Protein AF-A0A7S4AC78-F1 (afdb_monomer_lite)

Organism: NCBI:txid44445

Secondary structure (DSSP, 8-state):
--PPPEETTEEHHHHHHHHHHHHHHTTTT-SS--HHHHHTSPEE-GGGEEEEEEEEE-SSEEEEEEEEE---TT--PPP-TTSTTS-HHHHHHSPPPHHHHHHHSEE--TT-SS--EE-EEEEEE-GGGGSSHHHHHHHHHHHHHHHHHHHH---TTSPPEEEEESS-TTSTT-EEEEEPP--BHHHHHHHHHHTT--SSGGGG--THHHHHHHHHHHHHHHHHHHHHHHHHTTT-------TTS-BSS----SSGGGTSS------S-----

Sequence (273 aa):
MTEEERIGEHTVGHLLGVARRHVEQRTTSSAILDTRVEQNIPKLNMGEVKSGDVLGRGGFCVVREVVEITLQDGDIGEPNARIDVLDEFAIQQYVQDRPFMAKHYLRKEKGTKKGERYRYAIKKVQNESKTEAQHYVNAVVDLATEARFLAVIRHPNIIKMRAMEDASFYTPGFFLVLDKLYDIMPTRLKKWKKKKGGTVSNLLRSDKKKTDLWKIRVSVAYDLSCAISYLHARSVIYRDLKPVSWNVNLHLMQKCAKLSLPVSRNHYFSEKN

Radius of gyration: 21.33 Å; chains: 1; bounding box: 62×40×73 Å

Structure (mmCIF, N/CA/C/O backbone):
data_AF-A0A7S4AC78-F1
#
_entry.id   AF-A0A7S4AC78-F1
#
loop_
_atom_site.group_PDB
_atom_site.id
_atom_site.type_symbol
_atom_site.label_atom_id
_atom_site.label_alt_id
_atom_site.label_comp_id
_atom_site.label_asym_id
_atom_site.label_entity_id
_atom_site.label_seq_id
_atom_site.pdbx_PDB_ins_code
_atom_site.Cartn_x
_atom_site.Cartn_y
_atom_site.Cartn_z
_atom_site.occupancy
_atom_site.B_iso_or_equiv
_atom_site.auth_seq_id
_atom_site.auth_comp_id
_atom_site.auth_asym_id
_atom_site.auth_atom_id
_atom_site.pdbx_PDB_model_num
ATOM 1 N N . MET A 1 1 ? 12.197 12.117 -28.995 1.00 38.38 1 MET A N 1
ATOM 2 C CA . MET A 1 1 ? 13.267 11.309 -28.380 1.00 38.38 1 MET A CA 1
ATOM 3 C C . MET A 1 1 ? 13.243 11.642 -26.896 1.00 38.38 1 MET A C 1
ATOM 5 O O . MET A 1 1 ? 13.749 12.683 -26.510 1.00 38.38 1 MET A O 1
ATOM 9 N N . THR A 1 2 ? 12.474 10.898 -26.102 1.00 51.22 2 THR A N 1
ATOM 10 C CA . THR A 1 2 ? 12.374 11.135 -24.654 1.00 51.22 2 THR A CA 1
ATOM 11 C C . THR A 1 2 ? 13.671 10.662 -24.016 1.00 51.22 2 THR A C 1
ATOM 13 O O . THR A 1 2 ? 13.984 9.479 -24.121 1.00 51.22 2 THR A O 1
ATOM 16 N N . GLU A 1 3 ? 14.447 11.573 -23.428 1.00 62.78 3 GLU A N 1
ATOM 17 C CA . GLU A 1 3 ? 15.638 11.211 -22.655 1.00 62.78 3 GLU A CA 1
ATOM 18 C C . GLU A 1 3 ? 15.255 10.193 -21.572 1.00 62.78 3 GLU A C 1
ATOM 20 O O . GLU A 1 3 ? 14.295 10.394 -20.825 1.00 62.78 3 GLU A O 1
ATOM 25 N N . GLU A 1 4 ? 15.973 9.069 -21.516 1.00 80.31 4 GLU A N 1
ATOM 26 C CA . GLU A 1 4 ? 15.777 8.079 -20.460 1.00 80.31 4 GLU A CA 1
ATOM 27 C C . GLU A 1 4 ? 16.157 8.687 -19.106 1.00 80.31 4 GLU A C 1
ATOM 29 O O . GLU A 1 4 ? 17.255 9.218 -18.944 1.00 80.31 4 GLU A O 1
ATOM 34 N N . GLU A 1 5 ? 15.265 8.581 -18.117 1.00 87.88 5 GLU A N 1
ATOM 35 C CA . GLU A 1 5 ? 15.529 9.034 -16.747 1.00 87.88 5 GLU A CA 1
ATOM 36 C C . GLU A 1 5 ? 16.782 8.326 -16.190 1.00 87.88 5 GLU A C 1
ATOM 38 O O . GLU A 1 5 ? 16.910 7.096 -16.270 1.00 87.88 5 GLU A O 1
ATOM 43 N N . ARG A 1 6 ? 17.714 9.094 -15.612 1.00 88.62 6 ARG A N 1
ATOM 44 C CA . ARG A 1 6 ? 18.973 8.590 -15.034 1.00 88.62 6 ARG A CA 1
ATOM 45 C C . ARG A 1 6 ? 19.085 8.931 -13.554 1.00 88.62 6 ARG A C 1
ATOM 47 O O . ARG A 1 6 ? 18.613 9.974 -13.111 1.00 88.62 6 ARG A O 1
ATOM 54 N N . ILE A 1 7 ? 19.755 8.058 -12.805 1.00 88.19 7 ILE A N 1
ATOM 55 C CA . ILE A 1 7 ? 20.134 8.266 -11.403 1.00 88.19 7 ILE A CA 1
ATOM 56 C C . ILE A 1 7 ? 21.642 8.031 -11.304 1.00 88.19 7 ILE A C 1
ATOM 58 O O . ILE A 1 7 ? 22.110 6.890 -11.359 1.00 88.19 7 ILE A O 1
ATOM 62 N N . GLY A 1 8 ? 22.402 9.123 -11.202 1.00 87.12 8 GLY A N 1
ATOM 63 C CA . GLY A 1 8 ? 23.855 9.088 -11.355 1.00 87.12 8 GLY A CA 1
ATOM 64 C C . GLY A 1 8 ? 24.247 8.550 -12.733 1.00 87.12 8 GLY A C 1
ATOM 65 O O . GLY A 1 8 ? 23.743 9.002 -13.761 1.00 87.12 8 GLY A O 1
ATOM 66 N N . GLU A 1 9 ? 25.117 7.545 -12.754 1.00 88.31 9 GLU A N 1
ATOM 67 C CA . GLU A 1 9 ? 25.628 6.948 -13.993 1.00 88.31 9 GLU A CA 1
ATOM 68 C C . GLU A 1 9 ? 24.687 5.905 -14.610 1.00 88.31 9 GLU A C 1
ATOM 70 O O . GLU A 1 9 ? 24.885 5.506 -15.757 1.00 88.31 9 GLU A O 1
ATOM 75 N N . HIS A 1 10 ? 23.629 5.488 -13.911 1.00 90.56 10 HIS A N 1
ATOM 76 C CA . HIS A 1 10 ? 22.757 4.398 -14.350 1.00 90.56 10 HIS A CA 1
ATOM 77 C C . HIS A 1 10 ? 21.419 4.902 -14.897 1.00 90.56 10 HIS A C 1
ATOM 79 O O . HIS A 1 10 ? 20.834 5.858 -14.384 1.00 90.56 10 HIS A O 1
ATOM 85 N N . THR A 1 11 ? 20.887 4.212 -15.908 1.00 92.19 11 THR A N 1
ATOM 86 C CA . THR A 1 11 ? 19.509 4.430 -16.366 1.00 92.19 11 THR A CA 1
ATOM 87 C C . THR A 1 11 ? 18.523 3.829 -15.366 1.00 92.19 11 THR A C 1
ATOM 89 O O . THR A 1 11 ? 18.783 2.786 -14.757 1.00 92.19 11 THR A O 1
ATOM 92 N N . VAL A 1 12 ? 17.357 4.458 -15.201 1.00 90.56 12 VAL A N 1
ATOM 93 C CA . VAL A 1 12 ? 16.304 3.947 -14.310 1.00 90.56 12 VAL A CA 1
ATOM 94 C C . VAL A 1 12 ? 15.862 2.542 -14.730 1.00 90.56 12 VAL A C 1
ATOM 96 O O . VAL A 1 12 ? 15.697 1.678 -13.871 1.00 90.56 12 VAL A O 1
ATOM 99 N N . GLY A 1 13 ? 15.769 2.264 -16.035 1.00 90.38 13 GLY A N 1
ATOM 100 C CA . GLY A 1 13 ? 15.457 0.927 -16.552 1.00 90.38 13 GLY A CA 1
ATOM 101 C C . GLY A 1 13 ? 16.448 -0.149 -16.091 1.00 90.38 13 GLY A C 1
ATOM 102 O O . GLY A 1 13 ? 16.031 -1.222 -15.647 1.00 90.38 13 GLY A O 1
ATOM 103 N N . HIS A 1 14 ? 17.754 0.149 -16.102 1.00 92.25 14 HIS A N 1
ATOM 104 C CA . HIS A 1 14 ? 18.775 -0.771 -15.595 1.00 92.25 14 HIS A CA 1
ATOM 105 C C . HIS A 1 14 ? 18.588 -1.060 -14.097 1.00 92.25 14 HIS A C 1
ATOM 107 O O . HIS A 1 14 ? 18.578 -2.221 -13.679 1.00 92.25 14 HIS A O 1
ATOM 113 N N . LEU A 1 15 ? 18.378 -0.017 -13.289 1.00 92.75 15 LEU A N 1
ATOM 114 C CA . LEU A 1 15 ? 18.173 -0.148 -11.843 1.00 92.75 15 LEU A CA 1
ATOM 115 C C . LEU A 1 15 ? 16.904 -0.942 -11.505 1.00 92.75 15 LEU A C 1
ATOM 117 O O . LEU A 1 15 ? 16.914 -1.777 -10.599 1.00 92.75 15 LEU A O 1
ATOM 121 N N . LEU A 1 16 ? 15.826 -0.745 -12.263 1.00 92.56 16 LEU A N 1
ATOM 122 C CA . LEU A 1 16 ? 14.589 -1.516 -12.131 1.00 92.56 16 LEU A CA 1
ATOM 123 C C . LEU A 1 16 ? 14.808 -3.001 -12.471 1.00 92.56 16 LEU A C 1
ATOM 125 O O . LEU A 1 16 ? 14.297 -3.873 -11.767 1.00 92.56 16 LEU A O 1
ATOM 129 N N . GLY A 1 17 ? 15.642 -3.308 -13.469 1.00 91.69 17 GLY A N 1
ATOM 130 C CA . GLY A 1 17 ? 16.066 -4.678 -13.776 1.00 91.69 17 GLY A CA 1
ATOM 131 C C . GLY A 1 17 ? 16.893 -5.332 -12.659 1.00 91.69 17 GLY A C 1
ATOM 132 O O . GLY A 1 17 ? 16.731 -6.520 -12.368 1.00 91.69 17 GLY A O 1
ATOM 133 N N . VAL A 1 18 ? 17.755 -4.568 -11.981 1.00 93.12 18 VAL A N 1
ATOM 134 C CA . VAL A 1 18 ? 18.474 -5.029 -10.778 1.00 93.12 18 VAL A CA 1
ATOM 135 C C . VAL A 1 18 ? 17.490 -5.311 -9.637 1.00 93.12 18 VAL A C 1
ATOM 137 O O . VAL A 1 18 ? 17.535 -6.385 -9.033 1.00 93.12 18 VAL A O 1
ATOM 140 N N . ALA A 1 19 ? 16.555 -4.392 -9.381 1.00 92.25 19 ALA A N 1
ATOM 141 C CA . ALA A 1 19 ? 15.529 -4.560 -8.355 1.00 92.25 19 ALA A CA 1
ATOM 142 C C . ALA A 1 19 ? 14.660 -5.804 -8.605 1.00 92.25 19 ALA A C 1
ATOM 144 O O . ALA A 1 19 ? 14.396 -6.568 -7.674 1.00 92.25 19 ALA A O 1
ATOM 145 N N . ARG A 1 20 ? 14.281 -6.057 -9.863 1.00 92.88 20 ARG A N 1
ATOM 146 C CA . ARG A 1 20 ? 13.539 -7.255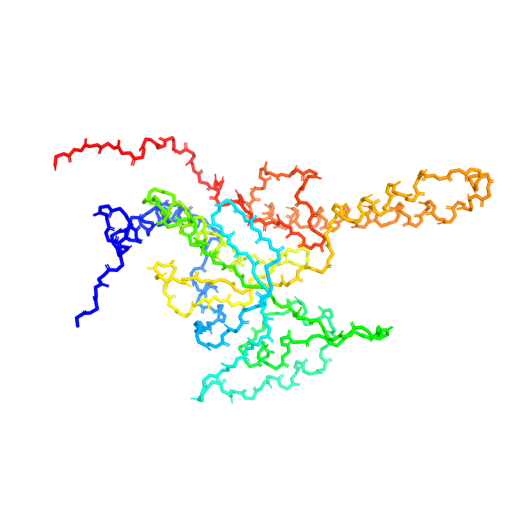 -10.270 1.00 92.88 20 ARG A CA 1
ATOM 147 C C . ARG A 1 20 ? 14.242 -8.542 -9.870 1.00 92.88 20 ARG A C 1
ATOM 149 O O . ARG A 1 20 ? 13.648 -9.345 -9.154 1.00 92.88 20 ARG A O 1
ATOM 156 N N . ARG A 1 21 ? 15.515 -8.698 -10.245 1.00 92.00 21 ARG A N 1
ATOM 157 C CA . ARG A 1 21 ? 16.309 -9.887 -9.895 1.00 92.00 21 ARG A CA 1
ATOM 158 C C . ARG A 1 21 ? 16.361 -10.110 -8.386 1.00 92.00 21 ARG A C 1
ATOM 160 O O . ARG A 1 21 ? 16.210 -11.237 -7.926 1.00 92.00 21 ARG A O 1
ATOM 167 N N . HIS A 1 22 ? 16.518 -9.042 -7.604 1.00 88.88 22 HIS A N 1
ATOM 168 C CA . HIS A 1 22 ? 16.515 -9.149 -6.146 1.00 88.88 22 HIS A CA 1
ATOM 169 C C . HIS A 1 22 ? 15.163 -9.574 -5.578 1.00 88.88 22 HIS A C 1
ATOM 171 O O . HIS A 1 22 ? 15.126 -10.401 -4.670 1.00 88.88 22 HIS A O 1
ATOM 177 N N . VAL A 1 23 ? 14.056 -9.026 -6.078 1.00 87.81 23 VAL A N 1
ATOM 178 C CA . VAL A 1 23 ? 12.720 -9.433 -5.628 1.00 87.81 23 VAL A CA 1
ATOM 179 C C . VAL A 1 23 ? 12.443 -10.879 -6.030 1.00 87.81 23 VAL A C 1
ATOM 181 O O . VAL A 1 23 ? 11.973 -11.643 -5.196 1.00 87.81 23 VAL A O 1
ATOM 184 N N . GLU A 1 24 ? 12.776 -11.298 -7.249 1.00 88.12 24 GLU A N 1
ATOM 185 C CA . GLU A 1 24 ? 12.626 -12.690 -7.699 1.00 88.12 24 GLU A CA 1
ATOM 186 C C . GLU A 1 24 ? 13.423 -13.645 -6.801 1.00 88.12 24 GLU A C 1
ATOM 188 O O . GLU A 1 24 ? 12.836 -14.529 -6.185 1.00 88.12 24 GLU A O 1
ATOM 193 N N . GLN A 1 25 ? 14.718 -13.391 -6.579 1.00 86.31 25 GLN A N 1
ATOM 194 C CA . GLN A 1 25 ? 15.544 -14.174 -5.643 1.00 86.31 25 GLN A CA 1
ATOM 195 C C . GLN A 1 25 ? 14.933 -14.262 -4.238 1.00 86.31 25 GLN A C 1
ATOM 197 O O . GLN A 1 25 ? 15.005 -15.298 -3.581 1.00 86.31 25 GLN A O 1
ATOM 202 N N . ARG A 1 26 ? 14.310 -13.172 -3.781 1.00 79.50 26 ARG A N 1
ATOM 203 C CA . ARG A 1 26 ? 13.631 -13.087 -2.487 1.00 79.50 26 ARG A CA 1
ATOM 204 C C . ARG A 1 26 ? 12.262 -13.762 -2.460 1.00 79.50 26 ARG A C 1
ATOM 206 O O . ARG A 1 26 ? 11.652 -13.842 -1.411 1.00 79.50 26 ARG A O 1
ATOM 213 N N . THR A 1 27 ? 11.703 -14.196 -3.572 1.00 79.81 27 THR A N 1
ATOM 214 C CA . THR A 1 27 ? 10.299 -14.633 -3.588 1.00 79.81 27 THR A CA 1
ATOM 215 C C . THR A 1 27 ? 10.105 -16.011 -4.180 1.00 79.81 27 THR A C 1
ATOM 217 O O . THR A 1 27 ? 9.136 -16.663 -3.810 1.00 79.81 27 THR A O 1
ATOM 220 N N . THR A 1 28 ? 11.045 -16.500 -4.992 1.00 78.31 28 THR A N 1
ATOM 221 C CA . THR A 1 28 ? 10.997 -17.833 -5.608 1.00 78.31 28 THR A CA 1
ATOM 222 C C . THR A 1 28 ? 10.835 -18.965 -4.593 1.00 78.31 28 THR A C 1
ATOM 224 O O . THR A 1 28 ? 10.163 -19.947 -4.878 1.00 78.31 28 THR A O 1
ATOM 227 N N . SER A 1 29 ? 11.411 -18.840 -3.396 1.00 73.06 29 SER A N 1
ATOM 228 C CA . SER A 1 29 ? 11.319 -19.858 -2.339 1.00 73.06 29 SER A CA 1
ATOM 229 C C . SER A 1 29 ? 10.176 -19.632 -1.343 1.00 73.06 29 SER A C 1
ATOM 231 O O . SER A 1 29 ? 10.045 -20.383 -0.377 1.00 73.06 29 SER A O 1
ATOM 233 N N . SER A 1 30 ? 9.356 -18.594 -1.532 1.00 76.62 30 SER A N 1
ATOM 234 C CA . SER A 1 30 ? 8.304 -18.250 -0.577 1.00 76.62 30 SER A CA 1
ATOM 235 C C . SER A 1 30 ? 7.056 -19.102 -0.792 1.00 76.62 30 SER A C 1
ATOM 237 O O . SER A 1 30 ? 6.370 -18.956 -1.796 1.00 76.62 30 SER A O 1
ATOM 239 N N . ALA A 1 31 ? 6.695 -19.915 0.201 1.00 76.00 31 ALA A N 1
ATOM 240 C CA . ALA A 1 31 ? 5.448 -20.688 0.202 1.00 76.00 31 ALA A CA 1
ATOM 241 C C . ALA A 1 31 ? 4.180 -19.832 0.424 1.00 76.00 31 ALA A C 1
ATOM 243 O O . ALA A 1 31 ? 3.069 -20.351 0.407 1.00 76.00 31 ALA A O 1
ATOM 244 N N . ILE A 1 32 ? 4.345 -18.533 0.695 1.00 79.56 32 ILE A N 1
ATOM 245 C CA . ILE A 1 32 ? 3.266 -17.630 1.127 1.00 79.56 32 ILE A CA 1
ATOM 246 C C . ILE A 1 32 ? 2.756 -16.769 -0.031 1.00 79.56 32 ILE A C 1
ATOM 248 O O . ILE A 1 32 ? 1.614 -16.315 -0.007 1.00 79.56 32 ILE A O 1
ATOM 252 N N . LEU A 1 33 ? 3.608 -16.498 -1.020 1.00 83.06 33 LEU A N 1
ATOM 253 C CA . LEU A 1 33 ? 3.274 -15.604 -2.122 1.00 83.06 33 LEU A CA 1
ATOM 254 C C . LEU A 1 33 ? 2.512 -16.364 -3.204 1.00 83.06 33 LEU A C 1
ATOM 256 O O . LEU A 1 33 ? 2.917 -17.450 -3.607 1.00 83.06 33 LEU A O 1
ATOM 260 N N . ASP A 1 34 ? 1.431 -15.761 -3.690 1.00 82.19 34 ASP A N 1
ATOM 261 C CA . ASP A 1 34 ? 0.580 -16.328 -4.730 1.00 82.19 34 ASP A CA 1
ATOM 262 C C . ASP A 1 34 ? 0.319 -15.276 -5.811 1.00 82.19 34 ASP A C 1
ATOM 264 O O . ASP A 1 34 ? -0.448 -14.326 -5.623 1.00 82.19 34 ASP A O 1
ATOM 268 N N . THR A 1 35 ? 0.948 -15.466 -6.971 1.00 81.75 35 THR A N 1
ATOM 269 C CA . THR A 1 35 ? 0.815 -14.572 -8.127 1.00 81.75 35 THR A CA 1
ATOM 270 C C . THR A 1 35 ? -0.627 -14.482 -8.633 1.00 81.75 35 THR A C 1
ATOM 272 O O . THR A 1 35 ? -1.025 -13.437 -9.142 1.00 81.75 35 THR A O 1
ATOM 275 N N . ARG A 1 36 ? -1.450 -15.522 -8.450 1.00 83.12 36 ARG A N 1
ATOM 276 C CA . ARG A 1 36 ? -2.868 -15.496 -8.847 1.00 83.12 36 ARG A CA 1
ATOM 277 C C . ARG A 1 36 ? -3.652 -14.517 -7.980 1.00 83.12 36 ARG A C 1
ATOM 279 O O . ARG A 1 36 ? -4.518 -13.797 -8.467 1.00 83.12 36 ARG A O 1
ATOM 286 N N . VAL A 1 37 ? -3.330 -14.452 -6.688 1.00 83.81 37 VAL A N 1
ATOM 287 C CA . VAL A 1 37 ? -3.937 -13.481 -5.768 1.00 83.81 37 VAL A CA 1
ATOM 288 C C . VAL A 1 37 ? -3.464 -12.064 -6.092 1.00 83.81 37 VAL A C 1
ATOM 290 O O . VAL A 1 37 ? -4.281 -11.146 -6.080 1.00 83.81 37 VAL A O 1
ATOM 293 N N . GLU A 1 38 ? -2.185 -11.886 -6.435 1.00 84.00 38 GLU A N 1
ATOM 294 C CA . GLU A 1 38 ? -1.619 -10.597 -6.869 1.00 84.00 38 GLU A CA 1
ATOM 295 C C . GLU A 1 38 ? -2.307 -10.050 -8.140 1.00 84.00 38 GLU A C 1
ATOM 297 O O . GLU A 1 38 ? -2.574 -8.847 -8.241 1.00 84.00 38 GLU A O 1
ATOM 302 N N . GLN A 1 39 ? -2.646 -10.927 -9.092 1.00 83.56 39 GLN A N 1
ATOM 303 C CA . GLN A 1 39 ? -3.372 -10.571 -10.320 1.00 83.56 39 GLN A CA 1
ATOM 304 C C . GLN A 1 39 ? -4.802 -10.090 -10.047 1.00 83.56 39 GLN A C 1
ATOM 306 O O . GLN A 1 39 ? -5.286 -9.203 -10.740 1.00 83.56 39 GLN A O 1
ATOM 311 N N . ASN A 1 40 ? -5.447 -10.604 -8.997 1.00 85.44 40 ASN A N 1
ATOM 312 C CA . ASN A 1 40 ? -6.809 -10.220 -8.615 1.00 85.44 40 ASN A CA 1
ATOM 313 C C . ASN A 1 40 ? -6.888 -8.891 -7.844 1.00 85.44 40 ASN A C 1
ATOM 315 O O . ASN A 1 40 ? -7.984 -8.444 -7.505 1.00 85.44 40 ASN A O 1
ATOM 319 N N . ILE A 1 41 ? -5.751 -8.272 -7.508 1.00 88.06 41 ILE A N 1
ATOM 320 C CA . ILE A 1 41 ? -5.744 -6.951 -6.873 1.00 88.06 41 ILE A CA 1
ATOM 321 C C . ILE A 1 41 ? -6.115 -5.897 -7.921 1.00 88.06 41 ILE A C 1
ATOM 323 O O . ILE A 1 41 ? -5.423 -5.841 -8.945 1.00 88.06 41 ILE A O 1
ATOM 327 N N . PRO A 1 42 ? -7.114 -5.033 -7.644 1.00 90.69 42 PRO A N 1
ATOM 328 C CA . PRO A 1 42 ? -7.483 -3.927 -8.514 1.00 90.69 42 PRO A CA 1
ATOM 329 C C . PRO A 1 42 ? -6.274 -3.125 -8.980 1.00 90.69 42 PRO A C 1
ATOM 331 O O . PRO A 1 42 ? -5.375 -2.795 -8.199 1.00 90.69 42 PRO A O 1
ATOM 334 N N . LYS A 1 43 ? -6.276 -2.822 -10.269 1.00 91.31 43 LYS A N 1
ATOM 335 C CA . LYS A 1 43 ? -5.267 -2.011 -10.926 1.00 91.31 43 LYS A CA 1
ATOM 336 C C . LYS A 1 43 ? -5.823 -0.618 -11.154 1.00 91.31 43 LYS A C 1
ATOM 338 O O . LYS A 1 43 ? -6.975 -0.488 -11.542 1.00 91.31 43 LYS A O 1
ATOM 343 N N . LEU A 1 44 ? -5.052 0.407 -10.838 1.00 91.75 44 LEU A N 1
ATOM 344 C CA . LEU A 1 44 ? -5.374 1.793 -11.165 1.00 91.75 44 LEU A CA 1
ATOM 345 C C . LEU A 1 44 ? -4.225 2.345 -11.989 1.00 91.75 44 LEU A C 1
ATOM 347 O O . LEU A 1 44 ? -3.115 1.851 -11.846 1.00 91.75 44 LEU A O 1
ATOM 351 N N . ASN A 1 45 ? -4.486 3.346 -12.817 1.00 91.25 45 ASN A N 1
ATOM 352 C CA . ASN A 1 45 ? -3.435 4.104 -13.486 1.00 91.25 45 ASN A CA 1
ATOM 353 C C . ASN A 1 45 ? -3.054 5.335 -12.657 1.00 91.25 45 ASN A C 1
ATOM 355 O O . ASN A 1 45 ? -3.894 5.927 -11.974 1.00 91.25 45 ASN A O 1
ATOM 359 N N . MET A 1 46 ? -1.816 5.816 -12.796 1.00 86.44 46 MET A N 1
ATOM 360 C CA . MET A 1 46 ? -1.376 7.058 -12.140 1.00 86.44 46 MET A CA 1
ATOM 361 C C . MET A 1 46 ? -2.288 8.263 -12.439 1.00 86.44 46 MET A C 1
ATOM 363 O O . MET A 1 46 ? -2.507 9.095 -11.562 1.00 86.44 46 MET A O 1
A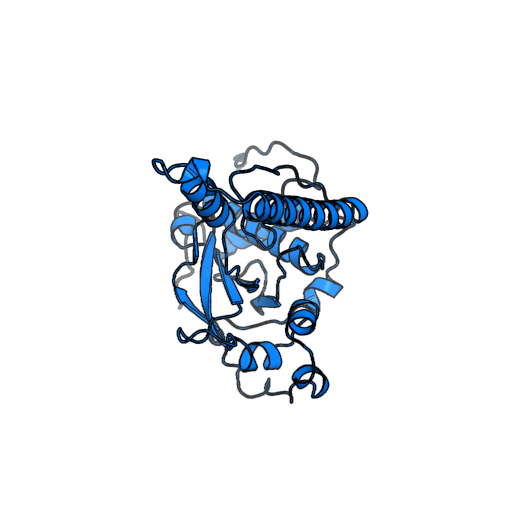TOM 367 N N . GLY A 1 47 ? -2.841 8.356 -13.653 1.00 90.62 47 GLY A N 1
ATOM 368 C CA . GLY A 1 47 ? -3.768 9.430 -14.032 1.00 90.62 47 GLY A CA 1
ATOM 369 C C . GLY A 1 47 ? -5.144 9.351 -13.358 1.00 90.62 47 GLY A C 1
ATOM 370 O O . GLY A 1 47 ? -5.835 10.361 -13.286 1.00 90.62 47 GLY A O 1
ATOM 371 N N . GLU A 1 48 ? -5.528 8.184 -12.834 1.00 93.19 48 GLU A N 1
ATOM 372 C CA . GLU A 1 48 ? -6.826 7.967 -12.183 1.00 93.19 48 GLU A CA 1
ATOM 373 C C . GLU A 1 48 ? -6.812 8.359 -10.705 1.00 93.19 48 GLU A C 1
ATOM 375 O O . GLU A 1 48 ? -7.872 8.510 -10.106 1.00 93.19 48 GLU A O 1
ATOM 380 N N . VAL A 1 49 ? -5.635 8.509 -10.087 1.00 94.31 49 VAL A N 1
ATOM 381 C CA . VAL A 1 49 ? -5.510 8.705 -8.638 1.00 94.31 49 VAL A CA 1
ATOM 382 C C . VAL A 1 49 ? -4.914 10.066 -8.318 1.00 94.31 49 VAL A C 1
ATOM 384 O O . VAL A 1 49 ? -3.724 10.323 -8.508 1.00 94.31 49 VAL A O 1
ATOM 387 N N . LYS A 1 50 ? -5.718 10.936 -7.708 1.00 96.00 50 LYS A N 1
ATOM 388 C CA . LYS A 1 50 ? -5.254 12.245 -7.246 1.00 96.00 50 LYS A CA 1
ATOM 389 C C . LYS A 1 50 ? -4.754 12.158 -5.811 1.00 96.00 50 LYS A C 1
ATOM 391 O O . LYS A 1 50 ? -5.496 11.806 -4.892 1.00 96.00 50 LYS A O 1
ATOM 396 N N . SER A 1 51 ? -3.486 12.510 -5.601 1.00 94.38 51 SER A N 1
ATOM 397 C CA . SER A 1 51 ? -2.874 12.519 -4.268 1.00 94.38 51 SER A CA 1
ATOM 398 C C . SER A 1 51 ? -2.945 13.894 -3.600 1.00 94.38 51 SER A C 1
ATOM 400 O O . SER A 1 51 ? -2.630 14.893 -4.243 1.00 94.38 51 SER A O 1
ATOM 402 N N . GLY A 1 52 ? -3.269 13.935 -2.309 1.00 93.62 52 GLY A N 1
ATOM 403 C CA . GLY A 1 52 ? -3.290 15.140 -1.478 1.00 93.62 52 GLY A CA 1
ATOM 404 C C . GLY A 1 52 ? -2.112 15.236 -0.504 1.00 93.62 52 GLY A C 1
ATOM 405 O O . GLY A 1 52 ? -0.945 15.002 -0.859 1.00 93.62 52 GLY A O 1
ATOM 406 N N . ASP A 1 53 ? -2.441 15.589 0.740 1.00 91.81 53 ASP A N 1
ATOM 407 C CA . ASP A 1 53 ? -1.487 15.870 1.811 1.00 91.81 53 ASP A CA 1
ATOM 408 C C . ASP A 1 53 ? -0.605 14.669 2.163 1.00 91.81 53 ASP A C 1
ATOM 410 O O . ASP A 1 53 ? -0.985 13.502 2.037 1.00 91.81 53 ASP A O 1
ATOM 414 N N . VAL A 1 54 ? 0.605 14.961 2.645 1.00 89.31 54 VAL A N 1
ATOM 415 C CA . VAL A 1 54 ? 1.536 13.938 3.129 1.00 89.31 54 VAL A CA 1
ATOM 416 C C . VAL A 1 54 ? 1.077 13.437 4.496 1.00 89.31 54 VAL A C 1
ATOM 418 O O . VAL A 1 54 ? 1.039 14.187 5.468 1.00 89.31 54 VAL A O 1
ATOM 421 N N . LEU A 1 55 ? 0.789 12.140 4.581 1.00 84.19 55 LEU A N 1
ATOM 422 C CA . LEU A 1 55 ? 0.399 11.460 5.818 1.00 84.19 55 LEU A CA 1
ATOM 423 C C . LEU A 1 55 ? 1.616 10.933 6.588 1.00 84.19 55 LEU A C 1
ATOM 425 O O . LEU A 1 55 ? 1.580 10.812 7.811 1.00 84.19 55 LEU A O 1
ATOM 429 N N . GLY A 1 56 ? 2.699 10.612 5.877 1.00 82.94 56 GLY A N 1
ATOM 430 C CA . GLY A 1 56 ? 3.940 10.150 6.483 1.00 82.94 56 GLY A CA 1
ATOM 431 C C . GLY A 1 56 ? 5.073 9.981 5.476 1.00 82.94 56 GLY A C 1
ATOM 432 O O . GLY A 1 56 ? 4.846 9.756 4.287 1.00 82.94 56 GLY A O 1
ATOM 433 N N . ARG A 1 57 ? 6.308 10.070 5.973 1.00 80.88 57 ARG A N 1
ATOM 434 C CA . ARG A 1 57 ? 7.535 9.798 5.216 1.00 80.88 57 ARG A CA 1
ATOM 435 C C . ARG A 1 57 ? 8.317 8.694 5.915 1.00 80.88 57 ARG A C 1
ATOM 437 O O . ARG A 1 57 ? 8.556 8.768 7.118 1.00 80.88 57 ARG A O 1
ATOM 444 N N . GLY A 1 58 ? 8.650 7.648 5.168 1.00 74.00 58 GLY A N 1
ATOM 445 C CA . GLY A 1 58 ? 9.615 6.631 5.574 1.00 74.00 58 GLY A CA 1
ATOM 446 C C . GLY A 1 58 ? 11.006 6.949 5.025 1.00 74.00 58 GLY A C 1
ATOM 447 O O . GLY A 1 58 ? 11.209 7.981 4.393 1.00 74.00 58 GLY A O 1
ATOM 448 N N . GLY A 1 59 ? 11.959 6.032 5.221 1.00 79.38 59 GLY A N 1
ATOM 449 C CA . GLY A 1 59 ? 13.302 6.179 4.639 1.00 79.38 59 GLY A CA 1
ATOM 450 C C . GLY A 1 59 ? 13.299 6.182 3.104 1.00 79.38 59 GLY A C 1
ATOM 451 O O . GLY A 1 59 ? 14.053 6.925 2.490 1.00 79.38 59 GLY A O 1
ATOM 452 N N . PHE A 1 60 ? 12.401 5.401 2.494 1.00 84.00 60 PHE A N 1
ATOM 453 C CA . PHE A 1 60 ? 12.375 5.176 1.042 1.00 84.00 60 PHE A CA 1
ATOM 454 C C . PHE A 1 60 ? 11.094 5.632 0.333 1.00 84.00 60 PHE A C 1
ATOM 456 O O . PHE A 1 60 ? 11.055 5.801 -0.884 1.00 84.00 60 PHE A O 1
ATOM 463 N N . CYS A 1 61 ? 10.001 5.765 1.079 1.00 87.75 61 CYS A N 1
ATOM 464 C CA . CYS A 1 61 ? 8.676 5.962 0.507 1.00 87.75 61 CYS A CA 1
ATOM 465 C C . CYS A 1 61 ? 7.953 7.103 1.201 1.00 87.75 61 CYS A C 1
ATOM 467 O O . CYS A 1 61 ? 8.099 7.315 2.407 1.00 87.75 61 CYS A O 1
ATOM 469 N N . VAL A 1 62 ? 7.088 7.757 0.440 1.00 89.25 62 VAL A N 1
ATOM 470 C CA . VAL A 1 62 ? 6.143 8.750 0.934 1.00 89.25 62 VAL A CA 1
ATOM 471 C C . VAL A 1 62 ? 4.734 8.175 0.868 1.00 89.25 62 VAL A C 1
ATOM 473 O O . VAL A 1 62 ? 4.379 7.475 -0.082 1.00 89.25 62 VAL A O 1
ATOM 476 N N . VAL A 1 63 ? 3.939 8.468 1.894 1.00 90.88 63 VAL A N 1
ATOM 477 C CA . VAL A 1 63 ? 2.517 8.138 1.953 1.00 90.88 63 VAL A CA 1
ATOM 478 C C . VAL A 1 63 ? 1.725 9.435 1.898 1.00 90.88 63 VAL A C 1
ATOM 480 O O . VAL A 1 63 ? 1.945 10.338 2.710 1.00 90.88 63 VAL A O 1
ATOM 483 N N . ARG A 1 64 ? 0.807 9.529 0.941 1.00 92.44 64 ARG A N 1
ATOM 484 C CA . ARG A 1 64 ? -0.086 10.673 0.746 1.00 92.44 64 ARG A CA 1
ATOM 485 C C . ARG A 1 64 ? -1.535 10.238 0.837 1.00 92.44 64 ARG A C 1
ATOM 487 O O . ARG A 1 64 ? -1.854 9.063 0.696 1.00 92.44 64 ARG A O 1
ATOM 494 N N . GLU A 1 65 ? -2.408 11.191 1.085 1.00 92.50 65 GLU A N 1
ATOM 495 C CA . GLU A 1 65 ? -3.844 10.987 0.990 1.00 92.50 65 GLU A CA 1
ATOM 496 C C . GLU A 1 65 ? -4.276 10.759 -0.460 1.00 92.50 65 GLU A C 1
ATOM 498 O O . GLU A 1 65 ? -3.697 11.350 -1.368 1.00 92.50 65 GLU A O 1
ATOM 503 N N . VAL A 1 66 ? -5.286 9.918 -0.680 1.00 95.06 66 VAL A N 1
ATOM 504 C CA . VAL A 1 66 ? -5.994 9.847 -1.964 1.00 95.06 66 VAL A CA 1
ATOM 505 C C . VAL A 1 66 ? -7.235 10.713 -1.852 1.00 95.06 66 VAL A C 1
ATOM 507 O O . VAL A 1 66 ? -8.122 10.406 -1.056 1.00 95.06 66 VAL A O 1
ATOM 510 N N . VAL A 1 67 ? -7.279 11.798 -2.621 1.00 94.88 67 VAL A N 1
ATOM 511 C CA . VAL A 1 67 ? -8.368 12.781 -2.545 1.00 94.88 67 VAL A CA 1
ATOM 512 C C . VAL A 1 67 ? -9.444 12.567 -3.599 1.00 94.88 67 VAL A C 1
ATOM 514 O O . VAL A 1 67 ? -10.529 13.115 -3.465 1.00 94.88 67 VAL A O 1
ATOM 517 N N . GLU A 1 68 ? -9.151 11.792 -4.640 1.00 94.50 68 GLU A N 1
ATOM 518 C CA . GLU A 1 68 ? -10.060 11.536 -5.754 1.00 94.50 68 GLU A CA 1
ATOM 519 C C . GLU A 1 68 ? -9.589 10.286 -6.506 1.00 94.50 68 GLU A C 1
ATOM 521 O O . GLU A 1 68 ? -8.377 10.051 -6.609 1.00 94.50 68 GLU A O 1
ATOM 526 N N . ILE A 1 69 ? -10.540 9.494 -7.004 1.00 94.25 69 ILE A N 1
ATOM 527 C CA . ILE A 1 69 ? -10.286 8.393 -7.936 1.00 94.25 69 ILE A CA 1
ATOM 528 C C . ILE A 1 69 ? -11.249 8.563 -9.112 1.00 94.25 69 ILE A C 1
ATOM 530 O O . ILE A 1 69 ? -12.462 8.483 -8.919 1.00 94.25 69 ILE A O 1
ATOM 534 N N . THR A 1 70 ? -10.705 8.766 -10.307 1.00 93.75 70 THR A N 1
ATOM 535 C CA . THR A 1 70 ? -11.461 9.015 -11.540 1.00 93.75 70 THR A CA 1
ATOM 536 C C . THR A 1 70 ? -11.094 7.948 -12.557 1.00 93.75 70 THR A C 1
ATOM 538 O O . THR A 1 70 ? -9.971 7.938 -13.049 1.00 93.75 70 THR A O 1
ATOM 541 N N . LEU A 1 71 ? -12.018 7.028 -12.837 1.00 91.38 71 LEU A N 1
ATOM 542 C CA . LEU A 1 71 ? -11.784 5.927 -13.776 1.00 91.38 71 LEU A CA 1
ATOM 543 C C . LEU A 1 71 ? -11.919 6.410 -15.222 1.00 91.38 71 LEU A C 1
ATOM 545 O O . LEU A 1 71 ? -12.732 7.291 -15.500 1.00 91.38 71 LEU A O 1
ATOM 549 N N . GLN A 1 72 ? -11.135 5.828 -16.128 1.00 84.62 72 GLN A N 1
ATOM 550 C CA . GLN A 1 72 ? -11.246 6.111 -17.562 1.00 84.62 72 GLN A CA 1
ATOM 551 C C . GLN A 1 72 ? -12.509 5.472 -18.174 1.00 84.62 72 GLN A C 1
ATOM 553 O O . GLN A 1 72 ? -13.013 4.453 -17.690 1.00 84.62 72 GLN A O 1
ATOM 558 N N . ASP A 1 73 ? -13.027 6.086 -19.242 1.00 63.69 73 ASP A N 1
ATOM 559 C CA . ASP A 1 73 ? -14.253 5.657 -19.922 1.00 63.69 73 ASP A CA 1
ATOM 560 C C . ASP A 1 73 ? -14.108 4.220 -20.459 1.00 63.69 73 ASP A C 1
ATOM 562 O O . ASP A 1 73 ? -13.283 3.940 -21.326 1.00 63.69 73 ASP A O 1
ATOM 566 N N . GLY A 1 74 ? -14.901 3.295 -19.907 1.00 63.44 74 GLY A N 1
ATOM 567 C CA . GLY A 1 74 ? -14.851 1.853 -20.201 1.00 63.44 74 GLY A CA 1
ATOM 568 C C . GLY A 1 74 ? -14.773 0.967 -18.953 1.00 63.44 74 GLY A C 1
ATOM 569 O O . GLY A 1 74 ? -15.257 -0.160 -18.975 1.00 63.44 74 GLY A O 1
ATOM 570 N N . ASP A 1 75 ? -14.266 1.506 -17.839 1.00 60.47 75 ASP A N 1
ATOM 571 C CA . ASP A 1 75 ? -14.175 0.814 -16.542 1.00 60.47 75 ASP A CA 1
ATOM 572 C C . ASP A 1 75 ? -15.360 1.105 -15.603 1.00 60.47 75 ASP A C 1
ATOM 574 O O . ASP A 1 75 ? -15.384 0.680 -14.444 1.00 60.47 75 ASP A O 1
ATOM 578 N N . ILE A 1 76 ? -16.371 1.818 -16.106 1.00 60.81 76 ILE A N 1
ATOM 579 C CA . ILE A 1 76 ? -17.611 2.149 -15.396 1.00 60.81 76 ILE A CA 1
ATOM 580 C C . ILE A 1 76 ? -18.545 0.927 -15.416 1.00 60.81 76 ILE A C 1
ATOM 582 O O . ILE A 1 76 ? -19.652 0.963 -15.946 1.00 60.81 76 ILE A O 1
ATOM 586 N N . GLY A 1 77 ? -18.083 -0.200 -14.876 1.00 57.97 77 GLY A N 1
ATOM 587 C CA . GLY A 1 77 ? -18.982 -1.297 -14.532 1.00 57.97 77 GLY A CA 1
ATOM 588 C C . GLY A 1 77 ? -19.966 -0.821 -13.465 1.00 57.97 77 GLY A C 1
ATOM 589 O O . GLY A 1 77 ? -19.577 -0.066 -12.566 1.00 57.97 77 GLY A O 1
ATOM 590 N N . GLU A 1 78 ? -21.234 -1.241 -13.541 1.00 55.53 78 GLU A N 1
ATOM 591 C CA . GLU A 1 78 ? -22.156 -0.978 -12.437 1.00 55.53 78 GLU A CA 1
ATOM 592 C C . GLU A 1 78 ? -21.555 -1.564 -11.149 1.00 55.53 78 GLU A C 1
ATOM 594 O O . GLU A 1 78 ? -21.184 -2.745 -11.128 1.00 55.53 78 GLU A O 1
ATOM 599 N N . PRO A 1 79 ? -21.410 -0.765 -10.075 1.00 55.03 79 PRO A N 1
ATOM 600 C CA . PRO A 1 79 ? -20.932 -1.288 -8.807 1.00 55.03 79 PRO A CA 1
ATOM 601 C C . PRO A 1 79 ? -21.857 -2.428 -8.392 1.00 55.03 79 PRO A C 1
ATOM 603 O O . PRO A 1 79 ? -23.076 -2.306 -8.506 1.00 55.03 79 PRO A O 1
ATOM 606 N N . ASN A 1 80 ? -21.292 -3.536 -7.906 1.00 53.62 80 ASN A N 1
ATOM 607 C CA . ASN A 1 80 ? -22.086 -4.666 -7.430 1.00 53.62 80 ASN A CA 1
ATOM 608 C C . ASN A 1 80 ? -23.181 -4.155 -6.473 1.00 53.62 80 ASN A C 1
ATOM 610 O O . ASN A 1 80 ? -22.874 -3.747 -5.351 1.00 53.62 80 ASN A O 1
ATOM 614 N N . ALA A 1 81 ? -24.453 -4.195 -6.893 1.00 47.38 81 ALA A N 1
ATOM 615 C CA . ALA A 1 81 ? -25.589 -3.608 -6.166 1.00 47.38 81 ALA A CA 1
ATOM 616 C C . ALA A 1 81 ? -25.728 -4.128 -4.718 1.00 47.38 81 ALA A C 1
ATOM 618 O O . ALA A 1 81 ? -26.342 -3.497 -3.862 1.00 47.38 81 ALA A O 1
ATOM 619 N N . ARG A 1 82 ? -25.100 -5.272 -4.413 1.00 49.78 82 ARG A N 1
ATOM 620 C CA . ARG A 1 82 ? -24.995 -5.841 -3.063 1.00 49.78 82 ARG A CA 1
ATOM 621 C C . ARG A 1 82 ? -24.148 -5.011 -2.087 1.00 49.78 82 ARG A C 1
ATOM 623 O O . ARG A 1 82 ? -24.324 -5.178 -0.885 1.00 49.78 82 ARG A O 1
ATOM 630 N N . ILE A 1 83 ? -23.235 -4.156 -2.555 1.00 54.19 83 ILE A N 1
ATOM 631 C CA . ILE A 1 83 ? -22.282 -3.442 -1.687 1.00 54.19 83 ILE A CA 1
ATOM 632 C C . ILE A 1 83 ? -22.896 -2.165 -1.087 1.00 54.19 83 ILE A C 1
ATOM 634 O O . ILE A 1 83 ? -22.563 -1.812 0.042 1.00 54.19 83 ILE A O 1
ATOM 638 N N . ASP A 1 84 ? -23.867 -1.536 -1.759 1.00 53.03 84 ASP A N 1
ATOM 639 C CA . ASP A 1 84 ? -24.553 -0.331 -1.256 1.00 53.03 84 ASP A CA 1
ATOM 640 C C . ASP A 1 84 ? -25.345 -0.579 0.052 1.00 53.03 84 ASP A C 1
ATOM 642 O O . ASP A 1 84 ? -25.670 0.366 0.771 1.00 53.03 84 ASP A O 1
ATOM 646 N N . VAL A 1 85 ? -25.614 -1.848 0.393 1.00 51.22 85 VAL A N 1
ATOM 647 C CA . VAL A 1 85 ? -26.351 -2.277 1.601 1.00 51.22 85 VAL A CA 1
ATOM 648 C C . VAL A 1 85 ? -25.417 -2.763 2.724 1.00 51.22 85 VAL A C 1
ATOM 650 O O . VAL A 1 85 ? -25.866 -3.015 3.842 1.00 51.22 85 VAL A O 1
ATOM 653 N N . LEU A 1 86 ? -24.111 -2.902 2.466 1.00 58.66 86 LEU A N 1
ATOM 654 C CA . LEU A 1 86 ? -23.166 -3.383 3.475 1.00 58.66 86 LEU A CA 1
ATOM 655 C C . LEU A 1 86 ? -22.865 -2.295 4.509 1.00 58.66 86 LEU A C 1
ATOM 657 O O . LEU A 1 86 ? -22.620 -1.134 4.177 1.00 58.66 86 LEU A O 1
ATOM 661 N N . ASP A 1 87 ? -22.859 -2.681 5.787 1.00 65.31 87 ASP A N 1
ATOM 662 C CA . ASP A 1 87 ? -22.451 -1.767 6.844 1.00 65.31 87 ASP A CA 1
ATOM 663 C C . ASP A 1 87 ? -20.966 -1.366 6.703 1.00 65.31 87 ASP A C 1
ATOM 665 O O . ASP A 1 87 ? -20.156 -1.989 6.010 1.00 65.31 87 ASP A O 1
ATOM 669 N N . GLU A 1 88 ? -20.591 -0.281 7.375 1.00 64.00 88 GLU A N 1
ATOM 670 C CA . GLU A 1 88 ? -19.244 0.290 7.306 1.00 64.00 88 GLU A CA 1
ATOM 671 C C . GLU A 1 88 ? -18.143 -0.699 7.742 1.00 64.00 88 GLU A C 1
ATOM 673 O O . GLU A 1 88 ? -16.995 -0.589 7.305 1.00 64.00 88 GLU A O 1
ATOM 678 N N . PHE A 1 89 ? -18.487 -1.666 8.595 1.00 63.06 89 PHE A N 1
ATOM 679 C CA . PHE A 1 89 ? -17.575 -2.708 9.051 1.00 63.06 89 PHE A CA 1
ATOM 680 C C . PHE A 1 89 ? -17.355 -3.757 7.953 1.00 63.06 89 PHE A C 1
ATOM 682 O O . PHE A 1 89 ? -16.212 -4.127 7.678 1.00 63.06 89 PHE A O 1
ATOM 689 N N . ALA A 1 90 ? -18.409 -4.159 7.248 1.00 62.69 90 ALA A N 1
ATOM 690 C CA . ALA A 1 90 ? -18.340 -5.043 6.095 1.00 62.69 90 ALA A CA 1
ATOM 691 C C . ALA A 1 90 ? -17.551 -4.410 4.936 1.00 62.69 90 ALA A C 1
ATOM 693 O O . ALA A 1 90 ? -16.681 -5.072 4.369 1.00 62.69 90 ALA A O 1
ATOM 694 N N . ILE A 1 91 ? -17.730 -3.113 4.652 1.00 65.56 91 ILE A N 1
ATOM 695 C CA . ILE A 1 91 ? -16.950 -2.390 3.623 1.00 65.56 91 ILE A CA 1
ATOM 696 C C . ILE A 1 91 ? -15.438 -2.500 3.872 1.00 65.56 91 ILE A C 1
ATOM 698 O O . ILE A 1 91 ? -14.650 -2.657 2.936 1.00 65.56 91 ILE A O 1
ATOM 702 N N . GLN A 1 92 ? -15.011 -2.444 5.136 1.00 61.50 92 GLN A N 1
ATOM 703 C CA . GLN A 1 92 ? -13.601 -2.606 5.491 1.00 61.50 92 GLN A CA 1
ATOM 704 C C . GLN A 1 92 ? -13.114 -4.046 5.315 1.00 61.50 92 GLN A C 1
ATOM 706 O O . GLN A 1 92 ? -11.913 -4.260 5.121 1.00 61.50 92 GLN A O 1
ATOM 711 N N . GLN A 1 93 ? -14.000 -5.042 5.375 1.00 62.00 93 GLN A N 1
ATOM 712 C CA . GLN A 1 93 ? -13.637 -6.455 5.312 1.00 62.00 93 GLN A CA 1
ATOM 713 C C . GLN A 1 93 ? -13.440 -6.998 3.892 1.00 62.00 93 GLN A C 1
ATOM 715 O O . GLN A 1 93 ? -12.476 -7.743 3.697 1.00 62.00 93 GLN A O 1
ATOM 720 N N . TYR A 1 94 ? -14.250 -6.573 2.921 1.00 63.69 94 TYR A N 1
ATOM 721 C CA . TYR A 1 94 ? -14.232 -7.092 1.546 1.00 63.69 94 TYR A CA 1
ATOM 722 C C . TYR A 1 94 ? -13.185 -6.436 0.639 1.00 63.69 94 TYR A C 1
ATOM 724 O O . TYR A 1 94 ? -12.782 -5.296 0.869 1.00 63.69 94 TYR A O 1
ATOM 732 N N . VAL A 1 95 ? -12.741 -7.161 -0.396 1.00 62.44 95 VAL A N 1
ATOM 733 C CA . VAL A 1 95 ? -11.975 -6.580 -1.512 1.00 62.44 95 VAL A CA 1
ATOM 734 C C . VAL A 1 95 ? -12.917 -5.682 -2.303 1.00 62.44 95 VAL A C 1
ATOM 736 O O . VAL A 1 95 ? -14.023 -6.090 -2.642 1.00 62.44 95 VAL A O 1
ATOM 739 N N . GLN A 1 96 ? -12.486 -4.448 -2.523 1.00 77.12 96 GLN A N 1
ATOM 740 C CA . GLN A 1 96 ? -13.256 -3.409 -3.191 1.00 77.12 96 GLN A CA 1
ATOM 741 C C . GLN A 1 96 ? -12.813 -3.368 -4.651 1.00 77.12 96 GLN A C 1
ATOM 743 O O . GLN A 1 96 ? -11.612 -3.382 -4.899 1.00 77.12 96 GLN A O 1
ATOM 748 N N . ASP A 1 97 ? -13.746 -3.358 -5.598 1.00 86.38 97 ASP A N 1
ATOM 749 C CA . ASP A 1 97 ? -13.422 -3.176 -7.014 1.00 86.38 97 ASP A CA 1
ATOM 750 C C . ASP A 1 97 ? -13.139 -1.695 -7.338 1.00 86.38 97 ASP A C 1
ATOM 752 O O . ASP A 1 97 ? -13.330 -0.802 -6.503 1.00 86.38 97 ASP A O 1
ATOM 756 N N . ARG A 1 98 ? -12.630 -1.426 -8.549 1.00 89.75 98 ARG A N 1
ATOM 757 C CA . ARG A 1 98 ? -12.285 -0.060 -8.980 1.00 89.75 98 ARG A CA 1
ATOM 758 C C . ARG A 1 98 ? -13.501 0.880 -8.920 1.00 89.75 98 ARG A C 1
ATOM 760 O O . ARG A 1 98 ? -13.350 1.947 -8.316 1.00 89.75 98 ARG A O 1
ATOM 767 N N . PRO A 1 99 ? -14.696 0.515 -9.442 1.00 89.38 99 PRO A N 1
ATOM 768 C CA . PRO A 1 99 ? -15.883 1.369 -9.348 1.00 89.38 99 PRO A CA 1
ATOM 769 C C . PRO A 1 99 ? -16.279 1.682 -7.906 1.00 89.38 99 PRO A C 1
ATOM 771 O O . PRO A 1 99 ? -16.577 2.833 -7.582 1.00 89.38 99 PRO A O 1
ATOM 774 N N . PHE A 1 100 ? -16.218 0.700 -7.001 1.00 87.56 100 PHE A N 1
ATOM 775 C CA . PHE A 1 100 ? -16.481 0.929 -5.587 1.00 87.56 100 PHE A CA 1
ATOM 776 C C . PHE A 1 100 ? -15.485 1.921 -4.986 1.00 87.56 100 PHE A C 1
ATOM 778 O O . PHE A 1 100 ? -15.876 2.844 -4.269 1.00 87.56 100 PHE A O 1
ATOM 785 N N . MET A 1 101 ? -14.191 1.764 -5.272 1.00 90.19 101 MET A N 1
ATOM 786 C CA . MET A 1 101 ? -13.174 2.690 -4.778 1.00 90.19 101 MET A CA 1
ATOM 787 C C . MET A 1 101 ? -13.410 4.115 -5.293 1.00 90.19 101 MET A C 1
ATOM 789 O O . MET A 1 101 ? -13.347 5.049 -4.493 1.00 90.19 101 MET A O 1
ATOM 793 N N . ALA A 1 102 ? -13.750 4.272 -6.574 1.00 91.50 102 ALA A N 1
ATOM 794 C CA . ALA A 1 102 ? -14.074 5.556 -7.196 1.00 91.50 102 ALA A CA 1
ATOM 795 C C . ALA A 1 102 ? -15.354 6.199 -6.645 1.00 91.50 102 ALA A C 1
ATOM 797 O O . ALA A 1 102 ? -15.407 7.406 -6.441 1.00 91.50 102 ALA A O 1
ATOM 798 N N . LYS A 1 103 ? -16.372 5.406 -6.311 1.00 87.69 103 LYS A N 1
ATOM 799 C CA . LYS A 1 103 ? -17.618 5.906 -5.711 1.00 87.69 103 LYS A CA 1
ATOM 800 C C . LYS A 1 103 ? -17.468 6.243 -4.224 1.00 87.69 103 LYS A C 1
ATOM 802 O O . LYS A 1 103 ? -18.119 7.156 -3.719 1.00 87.69 103 LYS A O 1
ATOM 807 N N . HIS A 1 104 ? -16.623 5.505 -3.502 1.00 87.00 104 HIS A N 1
ATOM 808 C CA . HIS A 1 104 ? -16.554 5.549 -2.039 1.00 87.00 104 HIS A CA 1
ATOM 809 C C . HIS A 1 104 ? -15.217 6.035 -1.481 1.00 87.00 104 HIS A C 1
ATOM 811 O O . HIS A 1 104 ? -14.996 5.879 -0.283 1.00 87.00 104 HIS A O 1
ATOM 817 N N . TYR A 1 105 ? -14.337 6.663 -2.270 1.00 89.19 105 TYR A N 1
ATOM 818 C CA . TYR A 1 105 ? -13.070 7.221 -1.761 1.00 89.19 105 TYR A CA 1
ATOM 819 C C . TYR A 1 105 ? -13.267 8.193 -0.593 1.00 89.19 105 TYR A C 1
ATOM 821 O O . TYR A 1 105 ? -12.359 8.382 0.219 1.00 89.19 105 TYR A O 1
ATOM 829 N N . LEU A 1 106 ? -14.464 8.762 -0.468 1.00 88.38 106 LEU A N 1
ATOM 830 C CA . LEU A 1 106 ? -14.850 9.673 0.585 1.00 88.38 106 LEU A CA 1
ATOM 831 C C . LEU A 1 106 ? -15.813 9.011 1.587 1.00 88.38 106 LEU A C 1
ATOM 833 O O . LEU A 1 106 ? -16.790 8.351 1.232 1.00 88.38 106 LEU A O 1
ATOM 837 N N . ARG A 1 107 ? -15.535 9.183 2.881 1.00 81.12 107 ARG A N 1
ATOM 838 C CA . ARG A 1 107 ? -16.325 8.658 3.998 1.00 81.12 107 ARG A CA 1
ATOM 839 C C . ARG A 1 107 ? -17.080 9.786 4.686 1.00 81.12 107 ARG A C 1
ATOM 841 O O . ARG A 1 107 ? -16.471 10.692 5.258 1.00 81.12 107 ARG A O 1
ATOM 848 N N . LYS A 1 108 ? -18.407 9.668 4.731 1.00 74.81 108 LYS A N 1
ATOM 849 C CA . LYS A 1 108 ? -19.264 10.519 5.564 1.00 74.81 108 LYS A CA 1
ATOM 850 C C . LYS A 1 108 ? -19.198 10.037 7.014 1.00 74.81 108 LYS A C 1
ATOM 852 O O . LYS A 1 108 ? -19.539 8.894 7.313 1.00 74.81 108 LYS A O 1
ATOM 857 N N . GLU A 1 109 ? -18.740 10.886 7.927 1.00 67.56 109 GLU A N 1
ATOM 858 C CA . GLU A 1 109 ? -18.692 10.566 9.356 1.00 67.56 109 GLU A CA 1
ATOM 859 C C . GLU A 1 109 ? -20.019 10.993 10.012 1.00 67.56 109 GLU A C 1
ATOM 861 O O . GLU A 1 109 ? -20.344 12.178 10.080 1.00 67.56 109 GLU A O 1
ATOM 866 N N . LYS A 1 110 ? -20.827 10.026 10.475 1.00 60.03 110 LYS A N 1
ATOM 867 C CA . LYS A 1 110 ? -22.075 10.328 11.196 1.00 60.03 110 LYS A CA 1
ATOM 868 C C . LYS A 1 110 ? -21.744 11.083 12.491 1.00 60.03 110 LYS A C 1
ATOM 870 O O . LYS A 1 110 ? -21.039 10.557 13.349 1.00 60.03 110 LYS A O 1
ATOM 875 N N . GLY A 1 111 ? -22.289 12.291 12.649 1.00 56.69 111 GLY A N 1
ATOM 876 C CA . GLY A 1 111 ? -22.261 13.042 13.912 1.00 56.69 111 GLY A CA 1
ATOM 877 C C . GLY A 1 111 ? -21.099 14.025 14.105 1.00 56.69 111 GLY A C 1
ATOM 878 O O . GLY A 1 111 ? -21.014 14.636 15.169 1.00 56.69 111 GLY A O 1
ATOM 879 N N . THR A 1 112 ? -20.227 14.240 13.114 1.00 51.94 112 THR A N 1
ATOM 880 C CA . THR A 1 112 ? -19.233 15.326 13.156 1.00 51.94 112 THR A CA 1
ATOM 881 C C . THR A 1 112 ? -19.640 16.466 12.215 1.00 51.94 112 THR A C 1
ATOM 883 O O . THR A 1 112 ? -19.924 16.257 11.044 1.00 51.94 112 THR A O 1
ATOM 886 N N . LYS A 1 113 ? -19.620 17.720 12.700 1.00 48.16 113 LYS A N 1
ATOM 887 C CA . LYS A 1 113 ? -19.771 18.934 11.857 1.00 48.16 113 LYS A CA 1
ATOM 888 C C . LYS A 1 113 ? -18.581 19.153 10.902 1.00 48.16 113 LYS A C 1
ATOM 890 O O . LYS A 1 113 ? -18.520 20.161 10.209 1.00 48.16 113 LYS A O 1
ATOM 895 N N . LYS A 1 114 ? -17.579 18.269 10.946 1.00 50.59 114 LYS A N 1
ATOM 896 C CA . LYS A 1 114 ? -16.222 18.508 10.457 1.00 50.59 114 LYS A CA 1
ATOM 897 C C . LYS A 1 114 ? -15.877 17.529 9.339 1.00 50.59 114 LYS A C 1
ATOM 899 O O . LYS A 1 114 ? -15.066 16.638 9.545 1.00 50.59 114 LYS A O 1
ATOM 904 N N . GLY A 1 115 ? -16.489 17.767 8.182 1.00 59.38 115 GLY A N 1
ATOM 905 C CA . GLY A 1 115 ? -16.011 17.317 6.878 1.00 59.38 115 GLY A CA 1
ATOM 906 C C . GLY A 1 115 ? -16.061 15.814 6.618 1.00 59.38 115 GLY A C 1
ATOM 907 O O . GLY A 1 115 ? -15.992 14.963 7.501 1.00 59.38 115 GLY A O 1
ATOM 908 N N . GLU A 1 116 ? -16.175 15.493 5.344 1.00 75.75 116 GLU A N 1
ATOM 909 C CA . GLU A 1 116 ? -15.999 14.146 4.842 1.00 75.75 116 GLU A CA 1
ATOM 910 C C . GLU A 1 116 ? -14.510 13.750 4.961 1.00 75.75 116 GLU A C 1
ATOM 912 O O . GLU A 1 116 ? -13.625 14.605 4.886 1.00 75.75 116 GLU A O 1
ATOM 917 N N . ARG A 1 117 ? -14.203 12.470 5.215 1.00 84.56 117 ARG A N 1
ATOM 918 C CA . ARG A 1 117 ? -12.816 11.991 5.360 1.00 84.56 117 ARG A CA 1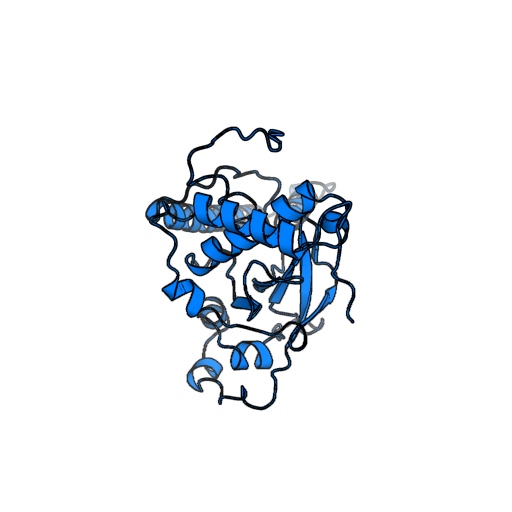
ATOM 919 C C . ARG A 1 117 ? -12.452 11.030 4.247 1.00 84.56 117 ARG A C 1
ATOM 921 O O . ARG A 1 117 ? -13.181 10.080 3.998 1.00 84.56 117 ARG A O 1
ATOM 928 N N . TYR A 1 118 ? -11.282 11.195 3.654 1.00 90.25 118 TYR A N 1
ATOM 929 C CA . TYR A 1 118 ? -10.808 10.273 2.628 1.00 90.25 118 TYR A CA 1
ATOM 930 C C . TYR A 1 118 ? -10.495 8.886 3.205 1.00 90.25 118 TYR A C 1
ATOM 932 O O . TYR A 1 118 ? -10.014 8.777 4.338 1.00 90.25 118 TYR A O 1
ATOM 940 N N . ARG A 1 119 ? -10.807 7.823 2.458 1.00 88.88 119 ARG A N 1
ATOM 941 C CA . ARG A 1 119 ? -10.670 6.414 2.867 1.00 88.88 119 ARG A CA 1
ATOM 942 C C . ARG A 1 119 ? -9.301 5.825 2.608 1.00 88.88 119 ARG A C 1
ATOM 944 O O . ARG A 1 119 ? -8.908 4.912 3.330 1.00 88.88 119 ARG A O 1
ATOM 951 N N . TYR A 1 120 ? -8.598 6.330 1.604 1.00 92.56 120 TYR A N 1
ATOM 952 C CA . TYR A 1 120 ? -7.401 5.679 1.096 1.00 92.56 120 TYR A CA 1
ATOM 953 C C . TYR A 1 120 ? -6.160 6.553 1.234 1.00 92.56 120 TYR A C 1
ATOM 955 O O . TYR A 1 120 ? -6.216 7.781 1.350 1.00 92.56 120 TYR A O 1
ATOM 963 N N . ALA A 1 121 ? -5.021 5.878 1.237 1.00 93.19 121 ALA A N 1
ATOM 964 C CA . ALA A 1 121 ? -3.702 6.469 1.181 1.00 93.19 121 ALA A CA 1
ATOM 965 C C . ALA A 1 121 ? -2.923 5.838 0.027 1.00 93.19 121 ALA A C 1
ATOM 967 O O . ALA A 1 121 ? -3.043 4.643 -0.224 1.00 93.19 121 ALA A O 1
ATOM 968 N N . ILE A 1 122 ? -2.104 6.630 -0.652 1.00 94.31 122 ILE A N 1
ATOM 969 C CA . ILE A 1 122 ? -1.220 6.177 -1.721 1.00 94.31 122 ILE A CA 1
ATOM 970 C C . ILE A 1 122 ? 0.218 6.162 -1.215 1.00 94.31 122 ILE A C 1
ATOM 972 O O . ILE A 1 122 ? 0.691 7.137 -0.625 1.00 94.31 122 ILE A O 1
ATOM 976 N N . LYS A 1 123 ? 0.921 5.054 -1.437 1.00 94.00 123 LYS A N 1
ATOM 977 C CA . LYS A 1 123 ? 2.324 4.869 -1.068 1.00 94.00 123 LYS A CA 1
ATOM 978 C C . LYS A 1 123 ? 3.170 4.666 -2.317 1.00 94.00 123 LYS A C 1
ATOM 980 O O . LYS A 1 123 ? 2.873 3.786 -3.116 1.00 94.00 123 LYS A O 1
ATOM 985 N N . LYS A 1 124 ? 4.241 5.451 -2.452 1.00 93.06 124 LYS A N 1
ATOM 986 C CA . LYS A 1 124 ? 5.190 5.373 -3.574 1.00 93.06 124 LYS A CA 1
ATOM 987 C C . LYS A 1 124 ? 6.616 5.696 -3.142 1.00 93.06 124 LYS A C 1
ATOM 989 O O . LYS A 1 124 ? 6.819 6.310 -2.089 1.00 93.06 124 LYS A O 1
ATOM 994 N N . VAL A 1 125 ? 7.596 5.306 -3.956 1.00 91.69 125 VAL A N 1
ATOM 995 C CA . VAL A 1 125 ? 8.995 5.733 -3.779 1.00 91.69 125 VAL A CA 1
ATOM 996 C C . VAL A 1 125 ? 9.059 7.261 -3.848 1.00 91.69 125 VAL A C 1
ATOM 998 O O . VAL A 1 125 ? 8.435 7.877 -4.714 1.00 91.69 125 VAL A O 1
ATOM 1001 N N . GLN A 1 126 ? 9.756 7.880 -2.895 1.00 89.12 126 GLN A N 1
ATOM 1002 C CA . GLN A 1 126 ? 9.881 9.338 -2.831 1.00 89.12 126 GLN A CA 1
ATOM 1003 C C . GLN A 1 126 ? 11.033 9.832 -3.717 1.00 89.12 126 GLN A C 1
ATOM 1005 O O . GLN A 1 126 ? 11.981 9.092 -3.976 1.00 89.12 126 GLN A O 1
ATOM 1010 N N . ASN A 1 127 ? 10.964 11.080 -4.183 1.00 84.12 127 ASN A N 1
ATOM 1011 C CA . ASN A 1 127 ? 11.965 11.633 -5.105 1.00 84.12 127 ASN A CA 1
ATOM 1012 C C . ASN A 1 127 ? 13.356 11.699 -4.464 1.00 84.12 127 ASN A C 1
ATOM 1014 O O . ASN A 1 127 ? 14.355 11.468 -5.130 1.00 84.12 127 ASN A O 1
ATOM 1018 N N . GLU A 1 128 ? 13.415 11.929 -3.155 1.00 80.88 128 GLU A N 1
ATOM 1019 C CA . GLU A 1 128 ? 14.646 11.945 -2.366 1.00 80.88 128 GLU A CA 1
ATOM 1020 C C . GLU A 1 128 ? 15.334 10.569 -2.343 1.00 80.88 128 GLU A C 1
ATOM 1022 O O . GLU A 1 128 ? 16.524 10.466 -2.072 1.00 80.88 128 GLU A O 1
ATOM 1027 N N . SER A 1 129 ? 14.609 9.494 -2.665 1.00 78.12 129 SER A N 1
ATOM 1028 C CA . SER A 1 129 ? 15.188 8.160 -2.822 1.00 78.12 129 SER A CA 1
ATOM 1029 C C . SER A 1 129 ? 15.764 7.897 -4.210 1.00 78.12 129 SER A C 1
ATOM 1031 O O . SER A 1 129 ? 16.359 6.844 -4.413 1.00 78.12 129 SER A O 1
ATOM 1033 N N . LYS A 1 130 ? 15.625 8.844 -5.144 1.00 80.56 130 LYS A N 1
ATOM 1034 C CA . LYS A 1 130 ? 16.203 8.793 -6.492 1.00 80.56 130 LYS A CA 1
ATOM 1035 C C . LYS A 1 130 ? 17.562 9.501 -6.595 1.00 80.56 130 LYS A C 1
ATOM 1037 O O . LYS A 1 130 ? 18.032 9.737 -7.698 1.00 80.56 130 LYS A O 1
ATOM 1042 N N . THR A 1 131 ? 18.183 9.877 -5.478 1.00 82.94 131 THR A N 1
ATOM 1043 C CA . THR A 1 131 ? 19.487 10.565 -5.481 1.00 82.94 131 THR A CA 1
ATOM 1044 C C . THR A 1 131 ? 20.651 9.612 -5.730 1.00 82.94 131 THR A C 1
ATOM 1046 O O . THR A 1 131 ? 21.596 9.958 -6.428 1.00 82.94 131 THR A O 1
ATOM 1049 N N . GLU A 1 132 ? 20.570 8.399 -5.186 1.00 88.31 132 GLU A N 1
ATOM 1050 C CA . GLU A 1 132 ? 21.615 7.382 -5.276 1.00 88.31 132 GLU A CA 1
ATOM 1051 C C . GLU A 1 132 ? 21.038 6.083 -5.835 1.00 88.31 132 GLU A C 1
ATOM 1053 O O . GLU A 1 132 ? 19.984 5.614 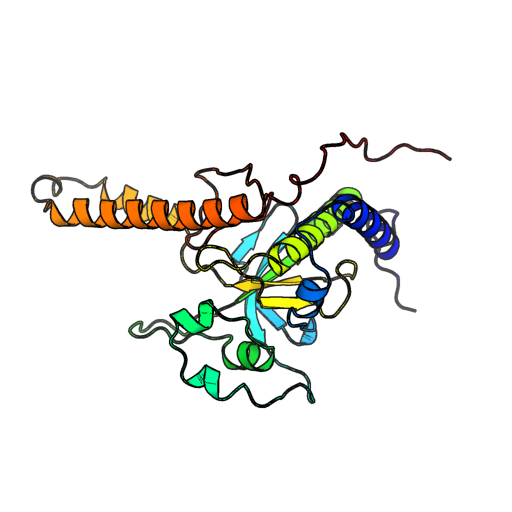-5.395 1.00 88.31 132 GLU A O 1
ATOM 1058 N N . ALA A 1 133 ? 21.761 5.458 -6.766 1.00 89.88 133 ALA A N 1
ATOM 1059 C CA . ALA A 1 133 ? 21.323 4.243 -7.448 1.00 89.88 133 ALA A CA 1
ATOM 1060 C C . ALA A 1 133 ? 20.988 3.108 -6.465 1.00 89.88 133 ALA A C 1
ATOM 1062 O O . ALA A 1 133 ? 19.915 2.507 -6.539 1.00 89.88 133 ALA A O 1
ATOM 1063 N N . GLN A 1 134 ? 21.865 2.860 -5.488 1.00 89.38 134 GLN A N 1
ATOM 1064 C CA . GLN A 1 134 ? 21.650 1.820 -4.481 1.00 89.38 134 GLN A CA 1
ATOM 1065 C C . GLN A 1 134 ? 20.435 2.116 -3.592 1.00 89.38 134 GLN A C 1
ATOM 1067 O O . GLN A 1 134 ? 19.676 1.208 -3.240 1.00 89.38 134 GLN A O 1
ATOM 1072 N N . HIS A 1 135 ? 20.243 3.383 -3.225 1.00 89.88 135 HIS A N 1
ATOM 1073 C CA . HIS A 1 135 ? 19.119 3.819 -2.405 1.00 89.88 135 HIS A CA 1
ATOM 1074 C C . HIS A 1 135 ? 17.791 3.640 -3.158 1.00 89.88 135 HIS A C 1
ATOM 1076 O O . HIS A 1 135 ? 16.831 3.116 -2.587 1.00 89.88 135 HIS A O 1
ATOM 1082 N N . TYR A 1 136 ? 17.770 3.956 -4.456 1.00 91.56 136 TYR A N 1
ATOM 1083 C CA . TYR A 1 136 ? 16.620 3.745 -5.332 1.00 91.56 136 TYR A CA 1
ATOM 1084 C C . TYR A 1 136 ? 16.285 2.260 -5.516 1.00 91.56 136 TYR A C 1
ATOM 1086 O O . TYR A 1 136 ? 15.137 1.861 -5.320 1.00 91.56 136 TYR A O 1
ATOM 1094 N N . VAL A 1 137 ? 17.280 1.417 -5.817 1.00 92.00 137 VAL A N 1
ATOM 1095 C CA . VAL A 1 137 ? 17.082 -0.038 -5.949 1.00 92.00 137 VAL A CA 1
ATOM 1096 C C . VAL A 1 137 ? 16.508 -0.617 -4.659 1.00 92.00 137 VAL A C 1
ATOM 1098 O O . VAL A 1 137 ? 15.523 -1.352 -4.698 1.00 92.00 137 VAL A O 1
ATOM 1101 N N . ASN A 1 138 ? 17.064 -0.246 -3.503 1.00 90.19 138 ASN A N 1
ATOM 1102 C CA . ASN A 1 138 ? 16.555 -0.695 -2.208 1.00 90.19 138 ASN A CA 1
ATOM 1103 C C . ASN A 1 138 ? 15.105 -0.247 -1.971 1.00 90.19 138 ASN A C 1
ATOM 1105 O O . ASN A 1 138 ? 14.298 -1.045 -1.494 1.00 90.19 138 ASN A O 1
ATOM 1109 N N . ALA A 1 139 ? 14.762 0.990 -2.342 1.00 90.44 139 ALA A N 1
ATOM 1110 C CA . ALA A 1 139 ? 13.404 1.511 -2.240 1.00 90.44 139 ALA A CA 1
ATOM 1111 C C . ALA A 1 139 ? 12.404 0.705 -3.081 1.00 90.44 139 ALA A C 1
ATOM 1113 O O . ALA A 1 139 ? 11.342 0.331 -2.582 1.00 90.44 139 ALA A O 1
ATOM 1114 N N . VAL A 1 140 ? 12.751 0.414 -4.338 1.00 92.50 140 VAL A N 1
ATOM 1115 C CA . VAL A 1 140 ? 11.907 -0.363 -5.257 1.00 92.50 140 VAL A CA 1
ATOM 1116 C C . VAL A 1 140 ? 11.760 -1.800 -4.770 1.00 92.50 140 VAL A C 1
ATOM 1118 O O . VAL A 1 140 ? 10.645 -2.312 -4.713 1.00 92.50 140 VAL A O 1
ATOM 1121 N N . VAL A 1 141 ? 12.858 -2.446 -4.367 1.00 90.19 141 VAL A N 1
ATOM 1122 C CA . VAL A 1 141 ? 12.831 -3.818 -3.839 1.00 90.19 141 VAL A CA 1
ATOM 1123 C C . VAL A 1 141 ? 11.935 -3.908 -2.605 1.00 90.19 141 VAL A C 1
ATOM 1125 O O . VAL A 1 141 ? 11.112 -4.821 -2.517 1.00 90.19 141 VAL A O 1
ATOM 1128 N N . ASP A 1 142 ? 12.072 -2.980 -1.656 1.00 87.31 142 ASP A N 1
ATOM 1129 C CA . ASP A 1 142 ? 11.275 -2.989 -0.430 1.00 87.31 142 ASP A CA 1
ATOM 1130 C C . ASP A 1 142 ? 9.786 -2.734 -0.738 1.00 87.31 142 ASP A C 1
ATOM 1132 O O . ASP A 1 142 ? 8.941 -3.476 -0.236 1.00 87.31 142 ASP A O 1
ATOM 1136 N N . LEU A 1 143 ? 9.456 -1.774 -1.615 1.00 90.44 143 LEU A N 1
ATOM 1137 C CA . LEU A 1 143 ? 8.070 -1.485 -2.010 1.00 90.44 143 LEU A CA 1
ATOM 1138 C C . LEU A 1 143 ? 7.418 -2.651 -2.770 1.00 90.44 143 LEU A C 1
ATOM 1140 O O . LEU A 1 143 ? 6.293 -3.032 -2.456 1.00 90.44 143 LEU A O 1
ATOM 1144 N N . ALA A 1 144 ? 8.122 -3.242 -3.737 1.00 90.94 144 ALA A N 1
ATOM 1145 C CA . ALA A 1 144 ? 7.636 -4.386 -4.505 1.00 90.94 144 ALA A CA 1
ATOM 1146 C C . ALA A 1 144 ? 7.428 -5.613 -3.609 1.00 90.94 144 ALA A C 1
ATOM 1148 O O . ALA A 1 144 ? 6.408 -6.293 -3.695 1.00 90.94 144 ALA A O 1
ATOM 1149 N N . THR A 1 145 ? 8.368 -5.881 -2.698 1.00 87.12 145 THR A N 1
ATOM 1150 C CA . THR A 1 145 ? 8.222 -6.998 -1.760 1.00 87.12 145 THR A CA 1
ATOM 1151 C C . THR A 1 145 ? 7.037 -6.760 -0.821 1.00 87.12 145 THR A C 1
ATOM 1153 O O . THR A 1 145 ? 6.245 -7.670 -0.586 1.00 87.12 145 THR A O 1
ATOM 1156 N N . GLU A 1 146 ? 6.867 -5.534 -0.320 1.00 87.25 146 GLU A N 1
ATOM 1157 C CA . GLU A 1 146 ? 5.718 -5.152 0.504 1.00 87.25 146 GLU A CA 1
ATOM 1158 C C . GLU A 1 146 ? 4.385 -5.349 -0.230 1.00 87.25 146 GLU A C 1
ATOM 1160 O O . GLU A 1 146 ? 3.467 -5.933 0.343 1.00 87.25 146 GLU A O 1
ATOM 1165 N N . ALA A 1 147 ? 4.295 -4.943 -1.499 1.00 89.75 147 ALA A N 1
ATOM 1166 C CA . ALA A 1 147 ? 3.107 -5.132 -2.330 1.00 89.75 147 ALA A CA 1
ATOM 1167 C C . ALA A 1 147 ? 2.694 -6.609 -2.418 1.00 89.75 147 ALA A C 1
ATOM 1169 O O . ALA A 1 147 ? 1.536 -6.956 -2.180 1.00 89.75 147 ALA A O 1
ATOM 1170 N N . ARG A 1 148 ? 3.664 -7.492 -2.681 1.00 88.00 148 ARG A N 1
ATOM 1171 C CA . ARG A 1 148 ? 3.433 -8.939 -2.795 1.00 88.00 148 ARG A CA 1
ATOM 1172 C C . ARG A 1 148 ? 2.968 -9.560 -1.482 1.00 88.00 148 ARG A C 1
ATOM 1174 O O . ARG A 1 148 ? 2.031 -10.353 -1.470 1.00 88.00 148 ARG A O 1
ATOM 1181 N N . PHE A 1 149 ? 3.547 -9.147 -0.354 1.00 86.31 149 PHE A N 1
ATOM 1182 C CA . PHE A 1 149 ? 3.068 -9.590 0.959 1.00 86.31 149 PHE A CA 1
ATOM 1183 C C . PHE A 1 149 ? 1.658 -9.083 1.275 1.00 86.31 149 PHE A C 1
ATOM 1185 O O . PHE A 1 149 ? 0.833 -9.842 1.783 1.00 86.31 149 PHE A O 1
ATOM 1192 N N . LEU A 1 150 ? 1.363 -7.814 0.984 1.00 87.06 150 LEU A N 1
ATOM 1193 C CA . LEU A 1 150 ? 0.043 -7.238 1.240 1.00 87.06 150 LEU A CA 1
ATOM 1194 C C . LEU A 1 150 ? -1.046 -7.829 0.335 1.00 87.06 150 LEU A C 1
ATOM 1196 O O . LEU A 1 150 ? -2.206 -7.844 0.738 1.00 87.06 150 LEU A O 1
ATOM 1200 N N . ALA A 1 151 ? -0.694 -8.357 -0.840 1.00 87.56 151 ALA A N 1
ATOM 1201 C CA . ALA A 1 151 ? -1.651 -9.006 -1.735 1.00 87.56 151 ALA A CA 1
ATOM 1202 C C . ALA A 1 151 ? -2.282 -10.260 -1.105 1.00 87.56 151 ALA A C 1
ATOM 1204 O O . ALA A 1 151 ? -3.481 -10.502 -1.257 1.00 87.56 151 ALA A O 1
ATOM 1205 N N . VAL A 1 152 ? -1.489 -11.034 -0.356 1.00 85.81 152 VAL A N 1
ATOM 1206 C CA . VAL A 1 152 ? -1.895 -12.331 0.219 1.00 85.81 152 VAL A CA 1
ATOM 1207 C C . VAL A 1 152 ? -2.360 -12.247 1.680 1.00 85.81 152 VAL A C 1
ATOM 1209 O O . VAL A 1 152 ? -2.886 -13.213 2.237 1.00 85.81 152 VAL A O 1
ATOM 1212 N N . ILE A 1 153 ? -2.202 -11.092 2.331 1.00 84.81 153 ILE A N 1
ATOM 1213 C CA . ILE A 1 153 ? -2.563 -10.894 3.740 1.00 84.81 153 ILE A CA 1
ATOM 1214 C C . ILE A 1 153 ? -3.922 -10.206 3.858 1.00 84.81 153 ILE A C 1
ATOM 1216 O O . ILE A 1 153 ? -4.114 -9.078 3.415 1.00 84.81 153 ILE A O 1
ATOM 1220 N N . ARG A 1 154 ? -4.877 -10.877 4.515 1.00 83.75 154 ARG A N 1
ATOM 1221 C CA . ARG A 1 154 ? -6.238 -10.377 4.729 1.00 83.75 154 ARG A CA 1
ATOM 1222 C C . ARG A 1 154 ? -6.690 -10.642 6.157 1.00 83.75 154 ARG A C 1
ATOM 1224 O O . ARG A 1 154 ? -7.065 -11.754 6.507 1.00 83.75 154 ARG A O 1
ATOM 1231 N N . HIS A 1 155 ? -6.683 -9.600 6.978 1.00 82.94 155 HIS A N 1
ATOM 1232 C CA . HIS A 1 155 ? -7.139 -9.670 8.364 1.00 82.94 155 HIS A CA 1
ATOM 1233 C C . HIS A 1 155 ? -7.757 -8.322 8.773 1.00 82.94 155 HIS A C 1
ATOM 1235 O O . HIS A 1 155 ? -7.278 -7.286 8.311 1.00 82.94 155 HIS A O 1
ATOM 1241 N N . PRO A 1 156 ? -8.822 -8.288 9.597 1.00 81.06 156 PRO A N 1
ATOM 1242 C CA . PRO A 1 156 ? -9.490 -7.044 10.004 1.00 81.06 156 PRO A CA 1
ATOM 1243 C C . PRO A 1 156 ? -8.562 -6.086 10.750 1.00 81.06 156 PRO A C 1
ATOM 1245 O O . PRO A 1 156 ? -8.614 -4.880 10.537 1.00 81.06 156 PRO A O 1
ATOM 1248 N N . ASN A 1 157 ? -7.669 -6.624 11.575 1.00 79.50 157 ASN A N 1
ATOM 1249 C CA . ASN A 1 157 ? -6.657 -5.839 12.260 1.00 79.50 157 ASN A CA 1
ATOM 1250 C C . ASN A 1 157 ? -5.343 -5.834 11.471 1.00 79.50 157 ASN A C 1
ATOM 1252 O O . ASN A 1 157 ? -4.320 -5.892 12.105 1.00 79.50 157 ASN A O 1
ATOM 1256 N N . ILE A 1 158 ? -5.298 -5.873 10.137 1.00 81.38 158 ILE A N 1
ATOM 1257 C CA . ILE A 1 158 ? -4.062 -5.647 9.354 1.00 81.38 158 ILE A CA 1
ATOM 1258 C C . ILE A 1 158 ? -4.388 -4.653 8.244 1.00 81.38 158 ILE A C 1
ATOM 1260 O O . ILE A 1 158 ? -5.448 -4.769 7.633 1.00 81.38 158 ILE A O 1
ATOM 1264 N N . ILE A 1 159 ? -3.507 -3.678 7.987 1.00 84.06 159 ILE A N 1
ATOM 1265 C CA . ILE A 1 159 ? -3.707 -2.737 6.880 1.00 84.06 159 ILE A CA 1
ATOM 1266 C C . ILE A 1 159 ? -3.829 -3.491 5.554 1.00 84.06 159 ILE A C 1
ATOM 1268 O O . ILE A 1 159 ? -3.047 -4.397 5.264 1.00 84.06 159 ILE A O 1
ATOM 1272 N N . LYS A 1 160 ? -4.828 -3.120 4.757 1.00 85.50 160 LYS A N 1
ATOM 1273 C CA . LYS A 1 160 ? -5.126 -3.789 3.494 1.00 85.50 160 LYS A CA 1
ATOM 1274 C C . LYS A 1 160 ? -4.640 -2.953 2.328 1.00 85.50 160 LYS A C 1
ATOM 1276 O O . LYS A 1 160 ? -4.831 -1.736 2.307 1.00 85.50 160 LYS A O 1
ATOM 1281 N N . MET A 1 161 ? -4.061 -3.637 1.350 1.00 90.06 161 MET A N 1
ATOM 1282 C CA . MET A 1 161 ? -3.892 -3.094 0.012 1.00 90.06 161 MET A CA 1
ATOM 1283 C C . MET A 1 161 ? -5.215 -3.222 -0.741 1.00 90.06 161 MET A C 1
ATOM 1285 O O . MET A 1 161 ? -5.822 -4.293 -0.767 1.00 90.06 161 MET A O 1
ATOM 1289 N N . ARG A 1 162 ? -5.676 -2.103 -1.297 1.00 90.44 162 ARG A N 1
ATOM 1290 C CA . ARG A 1 162 ? -6.939 -1.982 -2.032 1.00 90.44 162 ARG A CA 1
ATOM 1291 C C . ARG A 1 162 ? -6.719 -2.006 -3.534 1.00 90.44 162 ARG A C 1
ATOM 1293 O O . ARG A 1 162 ? -7.478 -2.657 -4.232 1.00 90.44 162 ARG A O 1
ATOM 1300 N N . ALA A 1 163 ? -5.656 -1.358 -3.995 1.00 92.69 163 ALA A N 1
ATOM 1301 C CA . ALA A 1 163 ? -5.247 -1.366 -5.388 1.00 92.69 163 ALA A CA 1
ATOM 1302 C C . ALA A 1 163 ? -3.727 -1.203 -5.502 1.00 92.69 163 ALA A C 1
ATOM 1304 O O . ALA A 1 163 ? -3.050 -0.843 -4.533 1.00 92.69 163 ALA A O 1
ATOM 1305 N N . MET A 1 164 ? -3.200 -1.439 -6.692 1.00 92.94 164 MET A N 1
ATOM 1306 C CA . MET A 1 164 ? -1.825 -1.121 -7.074 1.00 92.94 164 MET A CA 1
ATOM 1307 C C . MET A 1 164 ? -1.813 -0.517 -8.475 1.00 92.94 164 MET A C 1
ATOM 1309 O O . MET A 1 164 ? -2.823 -0.577 -9.173 1.00 92.94 164 MET A O 1
ATOM 1313 N N . GLU A 1 165 ? -0.682 0.052 -8.872 1.00 92.50 165 GLU A N 1
ATOM 1314 C CA . GLU A 1 165 ? -0.511 0.511 -10.250 1.00 92.50 165 GLU A CA 1
ATOM 1315 C C . GLU A 1 165 ? -0.690 -0.647 -11.250 1.00 92.50 165 GLU A C 1
ATOM 1317 O O . GLU A 1 165 ? -0.274 -1.776 -10.968 1.00 92.50 165 GLU A O 1
ATOM 1322 N N . ASP A 1 166 ? -1.322 -0.364 -12.393 1.00 84.19 166 ASP A N 1
ATOM 1323 C CA . ASP A 1 166 ? -1.648 -1.337 -13.453 1.00 84.19 166 ASP A CA 1
ATOM 1324 C C . ASP A 1 166 ? -0.420 -1.959 -14.121 1.00 84.19 166 ASP A C 1
ATOM 1326 O O . ASP A 1 166 ? -0.410 -3.112 -14.551 1.00 84.19 166 ASP A O 1
ATOM 1330 N N . ALA A 1 167 ? 0.674 -1.210 -14.132 1.00 79.25 167 ALA A N 1
ATOM 1331 C CA . ALA A 1 167 ? 1.922 -1.665 -14.697 1.00 79.25 167 ALA A CA 1
ATOM 1332 C C . ALA A 1 167 ? 2.667 -2.668 -13.783 1.00 79.25 167 ALA A C 1
ATOM 1334 O O . ALA A 1 167 ? 2.156 -3.264 -12.834 1.00 79.25 167 ALA A O 1
ATOM 1335 N N . SER A 1 168 ? 3.943 -2.880 -14.085 1.00 83.38 168 SER A N 1
ATOM 1336 C CA . SER A 1 168 ? 4.824 -3.746 -13.305 1.00 83.38 168 SER A CA 1
ATOM 1337 C C . SER A 1 168 ? 5.246 -3.109 -11.973 1.00 83.38 168 SER A C 1
ATOM 1339 O O . SER A 1 168 ? 5.402 -1.895 -11.873 1.00 83.38 168 SER A O 1
ATOM 1341 N N . PHE A 1 169 ? 5.592 -3.940 -10.979 1.00 84.38 169 PHE A N 1
ATOM 1342 C CA . PHE A 1 169 ? 6.328 -3.512 -9.775 1.00 84.38 169 PHE A CA 1
ATOM 1343 C C . PHE A 1 169 ? 7.615 -2.735 -10.099 1.00 84.38 169 PHE A C 1
ATOM 1345 O O . PHE A 1 169 ? 8.150 -2.014 -9.256 1.00 84.38 169 PHE A O 1
ATOM 1352 N N . TYR A 1 170 ? 8.130 -2.932 -11.312 1.00 87.38 170 TYR A N 1
ATOM 1353 C CA . TYR A 1 170 ? 9.381 -2.384 -11.808 1.00 87.38 170 TYR A CA 1
ATOM 1354 C C . TYR A 1 170 ? 9.147 -1.316 -12.878 1.00 87.38 170 TYR A C 1
ATOM 1356 O O . TYR A 1 170 ? 9.922 -1.238 -13.826 1.00 87.38 170 TYR A O 1
ATOM 1364 N N . THR A 1 171 ? 8.080 -0.521 -12.765 1.00 85.69 171 THR A N 1
ATOM 1365 C CA . THR A 1 171 ? 7.913 0.696 -13.567 1.00 85.69 171 THR A CA 1
ATOM 1366 C C . THR A 1 171 ? 8.230 1.958 -12.769 1.00 85.69 171 THR A C 1
ATOM 1368 O O . THR A 1 171 ? 8.010 2.017 -11.550 1.00 85.69 171 THR A O 1
ATOM 1371 N N . PRO A 1 172 ? 8.736 3.010 -13.438 1.00 83.88 172 PRO A N 1
ATOM 1372 C CA . PRO A 1 172 ? 8.826 4.325 -12.828 1.00 83.88 172 PRO A CA 1
ATOM 1373 C C . PRO A 1 172 ? 7.444 4.773 -12.345 1.00 83.88 172 PRO A C 1
ATOM 1375 O O . PRO A 1 172 ? 6.472 4.742 -13.090 1.00 83.88 172 PRO A O 1
ATOM 1378 N N . GLY A 1 173 ? 7.359 5.200 -11.086 1.00 86.25 173 GLY A N 1
ATOM 1379 C CA . GLY A 1 173 ? 6.108 5.700 -10.516 1.00 86.25 173 GLY A CA 1
ATOM 1380 C C . GLY A 1 173 ? 5.188 4.640 -9.911 1.00 86.25 173 GLY A C 1
ATOM 1381 O O . GLY A 1 173 ? 4.129 5.027 -9.428 1.00 86.25 173 GLY A O 1
ATOM 1382 N N . PHE A 1 174 ? 5.596 3.366 -9.849 1.00 93.00 174 PHE A N 1
ATOM 1383 C CA . PHE A 1 174 ? 4.836 2.315 -9.166 1.00 93.00 174 PHE A CA 1
ATOM 1384 C C . PHE A 1 174 ? 4.344 2.750 -7.771 1.00 93.00 174 PHE A C 1
ATOM 1386 O O . PHE A 1 174 ? 5.103 3.306 -6.960 1.00 93.00 174 PHE A O 1
ATOM 1393 N N . PHE A 1 175 ? 3.070 2.483 -7.481 1.00 94.25 175 PHE A N 1
ATOM 1394 C CA . PHE A 1 175 ? 2.436 2.835 -6.215 1.00 94.25 175 PHE A CA 1
ATOM 1395 C C . PHE A 1 175 ? 1.434 1.786 -5.737 1.00 94.25 175 PHE A C 1
ATOM 1397 O O . PHE A 1 175 ? 0.944 0.951 -6.494 1.00 94.25 175 PHE A O 1
ATOM 1404 N N . LEU A 1 176 ? 1.107 1.886 -4.448 1.00 93.69 176 LEU A N 1
ATOM 1405 C CA . LEU A 1 176 ? 0.091 1.089 -3.767 1.00 93.69 176 LEU A CA 1
ATOM 1406 C C . LEU A 1 176 ? -0.994 2.001 -3.212 1.00 93.69 176 LEU A C 1
ATOM 1408 O O . LEU A 1 176 ? -0.682 3.056 -2.656 1.00 93.69 176 LEU A O 1
ATOM 1412 N N . VAL A 1 177 ? -2.245 1.560 -3.278 1.00 94.06 177 VAL A N 1
ATOM 1413 C CA . VAL A 1 177 ? -3.367 2.183 -2.572 1.00 94.06 177 VAL A CA 1
ATOM 1414 C C . VAL A 1 177 ? -3.727 1.320 -1.369 1.00 94.06 177 VAL A C 1
ATOM 1416 O O . VAL A 1 177 ? -3.997 0.126 -1.495 1.00 94.06 177 VAL A O 1
ATOM 1419 N N . LEU A 1 178 ? -3.720 1.930 -0.190 1.00 92.56 178 LEU A N 1
ATOM 1420 C CA . LEU A 1 178 ? -3.919 1.294 1.109 1.00 92.56 178 LEU A CA 1
ATOM 1421 C C . LEU A 1 178 ? -5.101 1.931 1.847 1.00 92.56 178 LEU A C 1
ATOM 1423 O O . LEU A 1 178 ? -5.473 3.073 1.574 1.00 92.56 178 LEU A O 1
ATOM 1427 N N . ASP A 1 179 ? -5.639 1.234 2.846 1.00 87.31 179 ASP A N 1
ATOM 1428 C CA . ASP A 1 179 ? -6.554 1.852 3.815 1.00 87.31 179 ASP A CA 1
ATOM 1429 C C . ASP A 1 179 ? -5.876 3.016 4.564 1.00 87.31 179 ASP A C 1
ATOM 1431 O O . ASP A 1 179 ? -4.763 2.887 5.084 1.00 87.31 179 ASP A O 1
ATOM 1435 N N . LYS A 1 180 ? -6.564 4.161 4.679 1.00 85.25 180 LYS A N 1
ATOM 1436 C CA . LYS A 1 180 ? -6.091 5.301 5.472 1.00 85.25 180 LYS A CA 1
ATOM 1437 C C . LYS A 1 180 ? -6.317 5.053 6.963 1.00 85.25 180 LYS A C 1
ATOM 1439 O O . LYS A 1 180 ? -7.423 4.769 7.422 1.00 85.25 180 LYS A O 1
ATOM 1444 N N . LEU A 1 181 ? -5.268 5.271 7.752 1.00 77.31 181 LEU A N 1
ATOM 1445 C CA . LEU A 1 181 ? -5.319 5.203 9.213 1.00 77.31 181 LEU A CA 1
ATOM 1446 C C . LEU A 1 181 ? -5.671 6.582 9.797 1.00 77.31 181 LEU A C 1
ATOM 1448 O O . LEU A 1 181 ? -4.936 7.548 9.603 1.00 77.31 181 LEU A O 1
ATOM 1452 N N . TYR A 1 182 ? -6.789 6.687 10.521 1.00 69.94 182 TYR A N 1
ATOM 1453 C CA . TYR A 1 182 ? -7.289 7.972 11.044 1.00 69.94 182 TYR A CA 1
ATOM 1454 C C . TYR A 1 182 ? -6.769 8.354 12.431 1.00 69.94 182 TYR A C 1
ATOM 1456 O O . TYR A 1 182 ? -6.844 9.524 12.806 1.00 69.94 182 TYR A O 1
ATOM 1464 N N . ASP A 1 183 ? -6.288 7.392 13.218 1.00 62.66 183 ASP A N 1
ATOM 1465 C CA . ASP A 1 183 ? -5.748 7.662 14.548 1.00 62.66 183 ASP A CA 1
ATOM 1466 C C . ASP A 1 183 ? -4.437 6.905 14.742 1.00 62.66 183 ASP A C 1
ATOM 1468 O O . ASP A 1 183 ? -4.341 5.691 14.530 1.00 62.66 183 ASP A O 1
ATOM 1472 N N . ILE A 1 184 ? -3.418 7.646 15.171 1.00 58.00 184 ILE A N 1
ATOM 1473 C CA . ILE A 1 184 ? -2.127 7.068 15.499 1.00 58.00 184 ILE A CA 1
ATOM 1474 C C . ILE A 1 184 ? -2.034 6.853 16.990 1.00 58.00 184 ILE A C 1
ATOM 1476 O O . ILE A 1 184 ? -2.469 7.636 17.839 1.00 58.00 184 ILE A O 1
ATOM 1480 N N . MET A 1 185 ? -1.418 5.750 17.316 1.00 53.44 185 MET A N 1
ATOM 1481 C CA . MET A 1 185 ? -1.466 5.187 18.628 1.00 53.44 185 MET A CA 1
ATOM 1482 C C . MET A 1 185 ? -0.558 6.066 19.547 1.00 53.44 185 MET A C 1
ATOM 1484 O O . MET A 1 185 ? -1.084 6.515 20.564 1.00 53.44 185 MET A O 1
ATOM 1488 N N . PRO A 1 186 ? 0.646 6.589 19.166 1.00 51.78 186 PRO A N 1
ATOM 1489 C CA . PRO A 1 186 ? 1.382 7.636 19.898 1.00 51.78 186 PRO A CA 1
ATOM 1490 C C . PRO A 1 186 ? 0.540 8.832 20.301 1.00 51.78 186 PRO A C 1
ATOM 1492 O O . PRO A 1 186 ? 0.645 9.314 21.430 1.00 51.78 186 PRO A O 1
ATOM 1495 N N . THR A 1 187 ? -0.330 9.284 19.404 1.00 57.81 187 THR A N 1
ATOM 1496 C CA . THR A 1 187 ? -1.265 10.370 19.675 1.00 57.81 187 THR A CA 1
ATOM 1497 C C . THR A 1 187 ? -2.290 9.943 20.719 1.00 57.81 187 THR A C 1
ATOM 1499 O O . THR A 1 187 ? -2.565 10.707 21.646 1.00 57.81 187 THR A O 1
ATOM 1502 N N . ARG A 1 188 ? -2.779 8.699 20.672 1.00 62.41 188 ARG A N 1
ATOM 1503 C CA . ARG A 1 188 ? -3.605 8.108 21.737 1.00 62.41 188 ARG A CA 1
ATOM 1504 C C . ARG A 1 188 ? -2.852 7.961 23.063 1.00 62.41 188 ARG A C 1
ATOM 1506 O O . ARG A 1 188 ? -3.419 8.366 24.072 1.00 62.41 188 ARG A O 1
ATOM 1513 N N . LEU A 1 189 ? -1.582 7.529 23.121 1.00 58.97 189 LEU A N 1
ATOM 1514 C CA . LEU A 1 189 ? -0.830 7.516 24.399 1.00 58.97 189 LEU A CA 1
ATOM 1515 C C . LEU A 1 189 ? -0.602 8.913 24.910 1.00 58.97 189 LEU A C 1
ATOM 1517 O O . LEU A 1 189 ? -0.691 9.101 26.111 1.00 58.97 189 LEU A O 1
ATOM 1521 N N . LYS A 1 190 ? -0.247 9.872 24.051 1.00 61.25 190 LYS A N 1
ATOM 1522 C CA . LYS A 1 190 ? -0.049 11.261 24.469 1.00 61.25 190 LYS A CA 1
ATOM 1523 C C . LYS A 1 190 ? -1.350 11.800 25.060 1.00 61.25 190 LYS A C 1
ATOM 1525 O O . LYS A 1 190 ? -1.324 12.333 26.166 1.00 61.25 190 LYS A O 1
ATOM 1530 N N . LYS A 1 191 ? -2.499 11.544 24.418 1.00 63.72 191 LYS A N 1
ATOM 1531 C CA . LYS A 1 191 ? -3.837 11.825 24.971 1.00 63.72 191 LYS A CA 1
ATOM 1532 C C . LYS A 1 191 ? -4.073 11.095 26.307 1.00 63.72 191 LYS A C 1
ATOM 1534 O O . LYS A 1 191 ? -4.578 11.702 27.248 1.00 63.72 191 LYS A O 1
ATOM 1539 N N . TRP A 1 192 ? -3.689 9.823 26.436 1.00 65.12 192 TRP A N 1
ATOM 1540 C CA . TRP A 1 192 ? -3.855 9.038 27.670 1.00 65.12 192 TRP A CA 1
ATOM 1541 C C . TRP A 1 192 ? -2.906 9.471 28.800 1.00 65.12 192 TRP A C 1
ATOM 1543 O O . TRP A 1 192 ? -3.306 9.463 29.961 1.00 65.12 192 TRP A O 1
ATOM 1553 N N . LYS A 1 193 ? -1.670 9.873 28.478 1.00 58.66 193 LYS A N 1
ATOM 1554 C CA . LYS A 1 193 ? -0.647 10.378 29.405 1.00 58.66 193 LYS A CA 1
ATOM 1555 C C . LYS A 1 193 ? -0.984 11.793 29.873 1.00 58.66 193 LYS A C 1
ATOM 1557 O O . LYS A 1 193 ? -0.916 12.048 31.068 1.00 58.66 193 LYS A O 1
ATOM 1562 N N . LYS A 1 194 ? -1.440 12.682 28.982 1.00 58.47 194 LYS A N 1
ATOM 1563 C CA . LYS A 1 194 ? -1.892 14.042 29.336 1.00 58.47 194 LYS A CA 1
ATOM 1564 C C . LYS A 1 194 ? -3.112 14.015 30.263 1.00 58.47 194 LYS A C 1
ATOM 1566 O O . LYS A 1 194 ? -3.235 14.854 31.141 1.00 58.47 194 LYS A O 1
ATOM 1571 N N . LYS A 1 195 ? -3.953 12.977 30.173 1.00 52.91 195 LYS A N 1
ATOM 1572 C CA . LYS A 1 195 ? -5.022 12.711 31.152 1.00 52.91 195 LYS A CA 1
ATOM 1573 C C . LYS A 1 195 ? -4.520 12.244 32.531 1.00 52.91 195 LYS A C 1
ATOM 1575 O O . LYS A 1 195 ? -5.352 12.075 33.419 1.00 52.91 195 LYS A O 1
ATOM 1580 N N . LYS A 1 196 ? -3.222 11.998 32.750 1.00 50.28 196 LYS A N 1
ATOM 1581 C CA . LYS A 1 196 ? -2.656 11.612 34.060 1.00 50.28 196 LYS A CA 1
ATOM 1582 C C . LYS A 1 196 ? -1.975 12.764 34.819 1.00 50.28 196 LYS A C 1
ATOM 1584 O O . LYS A 1 196 ? -1.850 12.643 36.030 1.00 50.28 196 LYS A O 1
ATOM 1589 N N . GLY A 1 197 ? -1.585 13.859 34.157 1.00 44.59 197 GLY A N 1
ATOM 1590 C CA . GLY A 1 197 ? -0.852 14.973 34.778 1.00 44.59 197 GLY A CA 1
ATOM 1591 C C . GLY A 1 197 ? -1.635 16.285 34.749 1.00 44.59 197 GLY A C 1
ATOM 1592 O O . GLY A 1 197 ? -1.680 16.941 33.715 1.00 44.59 197 GLY A O 1
ATOM 1593 N N . GLY A 1 198 ? -2.253 16.645 35.874 1.00 45.09 198 GLY A N 1
ATOM 1594 C CA . GLY A 1 198 ? -2.945 17.919 36.073 1.00 45.09 198 GLY A CA 1
ATOM 1595 C C . GLY A 1 198 ? -3.542 18.015 37.479 1.00 45.09 198 GLY A C 1
ATOM 1596 O O . GLY A 1 198 ? -4.570 17.401 37.749 1.00 45.09 198 GLY A O 1
ATOM 1597 N N . THR A 1 199 ? -2.823 18.720 38.353 1.00 49.91 199 THR A N 1
ATOM 1598 C CA . THR A 1 199 ? -3.235 19.512 39.528 1.00 49.91 199 THR A CA 1
ATOM 1599 C C . THR A 1 199 ? -4.614 19.225 40.150 1.00 49.91 199 THR A C 1
ATOM 1601 O O . THR A 1 199 ? -5.646 19.419 39.515 1.00 49.91 199 THR A O 1
ATOM 1604 N N . VAL A 1 200 ? -4.592 18.817 41.430 1.00 47.91 200 VAL A N 1
ATOM 1605 C CA . VAL A 1 200 ? -5.634 18.853 42.494 1.00 47.91 200 VAL A CA 1
ATOM 1606 C C . VAL A 1 200 ? -7.001 18.175 42.222 1.00 47.91 200 VAL A C 1
ATOM 1608 O O . VAL A 1 200 ? -7.597 17.643 43.151 1.00 47.91 200 VAL A O 1
ATOM 1611 N N . SER A 1 201 ? -7.462 18.004 40.977 1.00 45.59 201 SER A N 1
ATOM 1612 C CA . SER A 1 201 ? -8.703 17.257 40.654 1.00 45.59 201 SER A CA 1
ATOM 1613 C C . SER A 1 201 ? -8.586 15.725 40.782 1.00 45.59 201 SER A C 1
ATOM 1615 O O . SER A 1 201 ? -9.573 15.002 40.630 1.00 45.59 201 SER A O 1
ATOM 1617 N N . ASN A 1 202 ? -7.386 15.200 41.061 1.00 49.12 202 ASN A N 1
ATOM 1618 C CA . ASN A 1 202 ? -7.116 13.759 41.149 1.00 49.12 202 ASN A CA 1
ATOM 1619 C C . ASN A 1 202 ? -7.753 13.073 42.375 1.00 49.12 202 ASN A C 1
ATOM 1621 O O . ASN A 1 202 ? -7.870 11.850 42.355 1.00 49.12 202 ASN A O 1
ATOM 1625 N N . LEU A 1 203 ? -8.204 13.825 43.384 1.00 47.41 203 LEU A N 1
ATOM 1626 C CA . LEU A 1 203 ? -8.922 13.292 44.552 1.00 47.41 203 LEU A CA 1
ATOM 1627 C C . LEU A 1 203 ? -10.398 12.954 44.268 1.00 47.41 203 LEU A C 1
ATOM 1629 O O . LEU A 1 203 ? -10.974 12.127 44.961 1.00 47.41 203 LEU A O 1
ATOM 1633 N N . LEU A 1 204 ? -10.992 13.502 43.200 1.00 46.53 204 LEU A N 1
ATOM 1634 C CA . LEU A 1 204 ? -12.385 13.243 42.791 1.00 46.53 204 LEU A CA 1
ATOM 1635 C C . LEU A 1 204 ? -12.476 12.391 41.511 1.00 46.53 204 LEU A C 1
ATOM 1637 O O . LEU A 1 204 ? -13.452 12.449 40.756 1.00 46.53 204 LEU A O 1
ATOM 1641 N N . ARG A 1 205 ? -11.436 11.608 41.192 1.00 50.28 205 ARG A N 1
ATOM 1642 C CA . ARG A 1 205 ? -11.430 10.792 39.969 1.00 50.28 205 ARG A CA 1
ATOM 1643 C C . ARG A 1 205 ? -12.148 9.466 40.175 1.00 50.28 205 ARG A C 1
ATOM 1645 O O . ARG A 1 205 ? -11.548 8.490 40.601 1.00 50.28 205 ARG A O 1
ATOM 1652 N N . SER A 1 206 ? -13.403 9.447 39.730 1.00 53.00 206 SER A N 1
ATOM 1653 C CA . SER A 1 206 ? -14.239 8.256 39.538 1.00 53.00 206 SER A CA 1
ATOM 1654 C C . SER A 1 206 ? -13.471 7.084 38.898 1.00 53.00 206 SER A C 1
ATOM 1656 O O . SER A 1 206 ? -12.940 7.208 37.784 1.00 53.00 206 SER A O 1
ATOM 1658 N N . ASP A 1 207 ? -13.471 5.927 39.570 1.00 58.44 207 ASP A N 1
ATOM 1659 C CA . ASP A 1 207 ? -12.872 4.662 39.110 1.00 58.44 207 ASP A CA 1
ATOM 1660 C C . ASP A 1 207 ? -13.367 4.208 37.727 1.00 58.44 207 ASP A C 1
ATOM 1662 O O . ASP A 1 207 ? -12.653 3.530 36.979 1.00 58.44 207 ASP A O 1
ATOM 1666 N N . LYS A 1 208 ? -14.544 4.687 37.308 1.00 57.62 208 LYS A N 1
ATOM 1667 C CA . LYS A 1 208 ? -15.133 4.448 35.985 1.00 57.62 208 LYS A CA 1
ATOM 1668 C C . LYS A 1 208 ? -14.213 4.894 34.833 1.00 57.62 208 LYS A C 1
ATOM 1670 O O . LYS A 1 208 ? -14.052 4.182 33.851 1.00 57.62 208 LYS A O 1
ATOM 1675 N N . LYS A 1 209 ? -13.488 6.014 34.973 1.00 58.97 209 LYS A N 1
ATOM 1676 C CA . LYS A 1 209 ? -12.560 6.492 33.920 1.00 58.97 209 LYS A CA 1
ATOM 1677 C C . LYS A 1 209 ? -11.263 5.674 33.832 1.00 58.97 209 LYS A C 1
ATOM 1679 O O . LYS A 1 209 ? -10.624 5.664 32.778 1.00 58.97 209 LYS A O 1
ATOM 1684 N N . LYS A 1 210 ? -10.831 5.028 34.925 1.00 61.28 210 LYS A N 1
ATOM 1685 C CA . LYS A 1 210 ? -9.652 4.139 34.924 1.00 61.28 210 LYS A CA 1
ATOM 1686 C C . LYS A 1 210 ? -9.987 2.802 34.262 1.00 61.28 210 LYS A C 1
ATOM 1688 O O . LYS A 1 210 ? -9.200 2.329 33.442 1.00 61.28 210 LYS A O 1
ATOM 1693 N N . THR A 1 211 ? -11.159 2.245 34.567 1.00 66.62 211 THR A N 1
ATOM 1694 C CA . THR A 1 211 ? -11.641 0.993 33.965 1.00 66.62 211 THR A CA 1
ATOM 1695 C C . THR A 1 211 ? -11.856 1.132 32.455 1.00 66.62 211 THR A C 1
ATOM 1697 O O . THR A 1 211 ? -11.432 0.254 31.708 1.00 66.62 211 THR A O 1
ATOM 1700 N N . ASP A 1 212 ? -12.370 2.266 31.969 1.00 70.19 212 ASP A N 1
ATOM 1701 C CA . ASP A 1 212 ? -12.528 2.513 30.526 1.00 70.19 212 ASP A CA 1
ATOM 1702 C C . ASP A 1 212 ? -11.192 2.546 29.761 1.00 70.19 212 ASP A C 1
ATOM 1704 O O . ASP A 1 212 ? -11.076 1.999 28.664 1.00 70.19 212 ASP A O 1
ATOM 1708 N N . LEU A 1 213 ? -10.139 3.132 30.343 1.00 68.19 213 LEU A N 1
ATOM 1709 C CA . LEU A 1 213 ? -8.801 3.108 29.737 1.00 68.19 213 LEU A CA 1
ATOM 1710 C C . LEU A 1 213 ? -8.200 1.700 29.710 1.00 68.19 213 LEU A C 1
ATOM 1712 O O . LEU A 1 213 ? -7.488 1.362 28.764 1.00 68.19 213 LEU A O 1
ATOM 1716 N N . TRP A 1 214 ? -8.459 0.893 30.740 1.00 73.88 214 TRP A N 1
ATOM 1717 C CA . TRP A 1 214 ? -8.024 -0.501 30.778 1.00 73.88 214 TRP A CA 1
ATOM 1718 C C . TRP A 1 214 ? -8.719 -1.330 29.698 1.00 73.88 214 TRP A C 1
ATOM 1720 O O . TRP A 1 214 ? -8.037 -2.005 28.932 1.00 73.88 214 TRP A O 1
ATOM 1730 N N . LYS A 1 215 ? -10.041 -1.180 29.546 1.00 72.94 215 LYS A N 1
ATOM 1731 C CA . LYS A 1 215 ? -10.816 -1.827 28.476 1.00 72.94 215 LYS A CA 1
ATOM 1732 C C . LYS A 1 215 ? -10.238 -1.531 27.092 1.00 72.94 215 LYS A C 1
ATOM 1734 O O . LYS A 1 215 ? -10.018 -2.454 26.317 1.00 72.94 215 LYS A O 1
ATOM 1739 N N . ILE A 1 216 ? -9.905 -0.267 26.803 1.00 69.94 216 ILE A N 1
ATOM 1740 C CA . ILE A 1 216 ? -9.299 0.105 25.513 1.00 69.94 216 ILE A CA 1
ATOM 1741 C C . ILE A 1 216 ? -7.929 -0.563 25.320 1.00 69.94 216 ILE A C 1
ATOM 1743 O O . ILE A 1 216 ? -7.614 -1.013 24.224 1.00 69.94 216 ILE A O 1
ATOM 1747 N N . ARG A 1 217 ? -7.096 -0.633 26.364 1.00 75.31 217 ARG A N 1
ATOM 1748 C CA . ARG A 1 217 ? -5.767 -1.265 26.279 1.00 75.31 217 ARG A CA 1
ATOM 1749 C C . ARG A 1 217 ? -5.851 -2.767 26.046 1.00 75.31 217 ARG A C 1
ATOM 1751 O O . ARG A 1 217 ? -5.104 -3.275 25.218 1.00 75.31 217 ARG A O 1
ATOM 1758 N N . VAL A 1 218 ? -6.744 -3.448 26.761 1.00 80.25 218 VAL A N 1
ATOM 1759 C CA . VAL A 1 218 ? -6.970 -4.889 26.603 1.00 80.25 218 VAL A CA 1
ATOM 1760 C C . VAL A 1 218 ? -7.527 -5.187 25.213 1.00 80.25 218 VAL A C 1
ATOM 1762 O O . VAL A 1 218 ? -7.014 -6.077 24.550 1.00 80.25 218 VAL A O 1
ATOM 1765 N N . SER A 1 219 ? -8.484 -4.389 24.728 1.00 74.38 219 SER A N 1
ATOM 1766 C CA . SER A 1 219 ? -9.008 -4.508 23.359 1.00 74.38 219 SER A CA 1
ATOM 1767 C C . SER A 1 219 ? -7.910 -4.339 22.306 1.00 74.38 219 SER A C 1
ATOM 1769 O O . SER A 1 219 ? -7.790 -5.175 21.423 1.00 74.38 219 SER A O 1
ATOM 1771 N N . VAL A 1 220 ? -7.037 -3.336 22.442 1.00 75.88 220 VAL A N 1
ATOM 1772 C CA . VAL A 1 220 ? -5.888 -3.166 21.535 1.00 75.88 220 VAL A CA 1
ATOM 1773 C C . VAL A 1 220 ? -4.943 -4.369 21.582 1.00 75.88 220 VAL A C 1
ATOM 1775 O O . VAL A 1 220 ? -4.441 -4.793 20.544 1.00 75.88 220 VAL A O 1
ATOM 1778 N N . ALA A 1 221 ? -4.644 -4.883 22.778 1.00 78.12 221 ALA A N 1
ATOM 1779 C CA . ALA A 1 221 ? -3.752 -6.029 22.933 1.00 78.12 221 ALA A CA 1
ATOM 1780 C C . ALA A 1 221 ? -4.348 -7.294 22.296 1.00 78.12 221 ALA A C 1
ATOM 1782 O O . ALA A 1 221 ? -3.615 -8.052 21.667 1.00 78.12 221 ALA A O 1
ATOM 1783 N N . TYR A 1 222 ? -5.664 -7.471 22.421 1.00 81.19 222 TYR A N 1
ATOM 1784 C CA . TYR A 1 222 ? -6.422 -8.540 21.780 1.00 81.19 222 TYR A CA 1
ATOM 1785 C C . TYR A 1 222 ? -6.409 -8.415 20.249 1.00 81.19 222 TYR A C 1
ATOM 1787 O O . TYR A 1 222 ? -6.023 -9.349 19.558 1.00 81.19 222 TYR A O 1
ATOM 1795 N N . ASP A 1 223 ? -6.714 -7.236 19.704 1.00 79.06 223 ASP A N 1
ATOM 1796 C CA . ASP A 1 223 ? -6.673 -6.989 18.256 1.00 79.06 223 ASP A CA 1
ATOM 1797 C C . ASP A 1 223 ? -5.284 -7.278 17.660 1.00 79.06 223 ASP A C 1
ATOM 1799 O O . ASP A 1 223 ? -5.144 -7.848 16.573 1.00 79.06 223 ASP A O 1
ATOM 1803 N N . LEU A 1 224 ? -4.232 -6.894 18.390 1.00 80.44 224 LEU A N 1
ATOM 1804 C CA . LEU A 1 224 ? -2.851 -7.154 18.002 1.00 80.44 224 LEU A CA 1
ATOM 1805 C C . LEU A 1 224 ? -2.509 -8.646 18.073 1.00 80.44 224 LEU A C 1
ATOM 1807 O O . LEU A 1 224 ? -1.851 -9.155 17.164 1.00 80.44 224 LEU A O 1
ATOM 1811 N N . SER A 1 225 ? -2.939 -9.352 19.122 1.00 83.75 225 SER A N 1
ATOM 1812 C CA . SER A 1 225 ? -2.678 -10.787 19.250 1.00 83.75 225 SER A CA 1
ATOM 1813 C C . SER A 1 225 ? -3.402 -11.587 18.168 1.00 83.75 225 SER A C 1
ATOM 1815 O O . SER A 1 225 ? -2.792 -12.493 17.601 1.00 83.75 225 SER A O 1
ATOM 1817 N N . CYS A 1 226 ? -4.630 -11.205 17.798 1.00 85.19 226 CYS A N 1
ATOM 1818 C CA . CYS A 1 226 ? -5.357 -11.781 16.665 1.00 85.19 226 CYS A CA 1
ATOM 1819 C C . CYS A 1 226 ? -4.563 -11.646 15.361 1.00 85.19 226 CYS A C 1
ATOM 1821 O O . CYS A 1 226 ? -4.359 -12.629 14.651 1.00 85.19 226 CYS A O 1
ATOM 1823 N N . ALA A 1 227 ? -4.034 -10.456 15.072 1.00 83.31 227 ALA A N 1
ATOM 1824 C CA . ALA A 1 227 ? -3.256 -10.258 13.857 1.00 83.31 227 ALA A CA 1
ATOM 1825 C C . ALA A 1 227 ? -1.923 -11.015 13.840 1.00 83.31 227 ALA A C 1
ATOM 1827 O O . ALA A 1 227 ? -1.536 -11.564 12.808 1.00 83.31 227 ALA A O 1
ATOM 1828 N N . ILE A 1 228 ? -1.211 -11.055 14.969 1.00 85.75 228 ILE A N 1
ATOM 1829 C CA . ILE A 1 228 ? 0.041 -11.814 15.085 1.00 85.75 228 ILE A CA 1
ATOM 1830 C C . ILE A 1 228 ? -0.240 -13.312 14.932 1.00 85.75 228 ILE A C 1
ATOM 1832 O O . ILE A 1 228 ? 0.467 -13.994 14.196 1.00 85.75 228 ILE A O 1
ATOM 1836 N N . SER A 1 229 ? -1.303 -13.814 15.563 1.00 88.88 229 SER A N 1
ATOM 1837 C CA . SER A 1 229 ? -1.750 -15.199 15.409 1.00 88.88 229 SER A CA 1
ATOM 1838 C C . SER A 1 229 ? -2.062 -15.528 13.945 1.00 88.88 229 SER A C 1
ATOM 1840 O O . SER A 1 229 ? -1.562 -16.525 13.425 1.00 88.88 229 SER A O 1
ATOM 1842 N N . TYR A 1 230 ? -2.783 -14.645 13.244 1.00 87.50 230 TYR A N 1
ATOM 1843 C CA . TYR A 1 230 ? -3.069 -14.784 11.813 1.00 87.50 230 TYR A CA 1
ATOM 1844 C C . TYR A 1 230 ? -1.796 -14.877 10.956 1.00 87.50 230 TYR A C 1
ATOM 1846 O O . TYR A 1 230 ? -1.737 -15.689 10.026 1.00 87.50 230 TYR A O 1
ATOM 1854 N N . LEU A 1 231 ? -0.787 -14.048 11.248 1.00 86.25 231 LEU A N 1
ATOM 1855 C CA . LEU A 1 231 ? 0.498 -14.083 10.549 1.00 86.25 231 LEU A CA 1
ATOM 1856 C C . LEU A 1 231 ? 1.264 -15.378 10.819 1.00 86.25 231 LEU A C 1
ATOM 1858 O O . LEU A 1 231 ? 1.769 -16.000 9.886 1.00 86.25 231 LEU A O 1
ATOM 1862 N N . HIS A 1 232 ? 1.330 -15.795 12.083 1.00 87.81 232 HIS A N 1
ATOM 1863 C CA . HIS A 1 232 ? 2.037 -17.007 12.486 1.00 87.81 232 HIS A CA 1
ATOM 1864 C C . HIS A 1 232 ? 1.404 -18.261 11.877 1.00 87.81 232 HIS A C 1
ATOM 1866 O O . HIS A 1 232 ? 2.130 -19.148 11.436 1.00 87.81 232 HIS A O 1
ATOM 1872 N N . ALA A 1 233 ? 0.073 -18.298 11.751 1.00 88.31 233 ALA A N 1
ATOM 1873 C CA . ALA A 1 233 ? -0.643 -19.365 11.050 1.00 88.31 233 ALA A CA 1
ATOM 1874 C C . ALA A 1 233 ? -0.268 -19.477 9.557 1.00 88.31 233 ALA A C 1
ATOM 1876 O O . ALA A 1 233 ? -0.530 -20.499 8.933 1.00 88.31 233 ALA A O 1
ATOM 1877 N N . ARG A 1 234 ? 0.349 -18.436 8.981 1.00 85.81 234 ARG A N 1
ATOM 1878 C CA . ARG A 1 234 ? 0.875 -18.398 7.606 1.00 85.81 234 ARG A CA 1
ATOM 1879 C C . ARG A 1 234 ? 2.400 -18.411 7.562 1.00 85.81 234 ARG A C 1
ATOM 1881 O O . ARG A 1 234 ? 2.978 -18.012 6.560 1.00 85.81 234 ARG A O 1
ATOM 1888 N N . SER A 1 235 ? 3.056 -18.791 8.658 1.00 83.69 235 SER A N 1
ATOM 1889 C CA . SER A 1 235 ? 4.520 -18.805 8.775 1.00 83.69 235 SER A CA 1
ATOM 1890 C C . SER A 1 235 ? 5.182 -17.442 8.503 1.00 83.69 235 SER A C 1
ATOM 1892 O O . SER A 1 235 ? 6.361 -17.372 8.160 1.00 83.69 235 SER A O 1
ATOM 1894 N N . VAL A 1 236 ? 4.448 -16.337 8.685 1.00 81.31 236 VAL A N 1
ATOM 1895 C CA . VAL A 1 236 ? 4.991 -14.976 8.594 1.00 81.31 236 VAL A CA 1
ATOM 1896 C C . VAL A 1 236 ? 5.450 -14.536 9.980 1.00 81.31 236 VAL A C 1
ATOM 1898 O O . VAL A 1 236 ? 4.639 -14.394 10.891 1.00 81.31 236 VAL A O 1
ATOM 1901 N N . ILE A 1 237 ? 6.743 -14.248 10.133 1.00 76.06 237 ILE A N 1
ATOM 1902 C CA . ILE A 1 237 ? 7.312 -13.741 11.389 1.00 76.06 237 ILE A CA 1
ATOM 1903 C C . ILE A 1 237 ? 7.463 -12.218 11.317 1.00 76.06 237 ILE A C 1
ATOM 1905 O O . ILE A 1 237 ? 8.126 -11.682 10.426 1.00 76.06 237 ILE A O 1
ATOM 1909 N N . TYR A 1 238 ? 6.909 -11.504 12.298 1.00 66.50 238 TYR A N 1
ATOM 1910 C CA . TYR A 1 238 ? 7.121 -10.064 12.464 1.00 66.50 238 TYR A CA 1
ATOM 1911 C C . TYR A 1 238 ? 8.261 -9.780 13.457 1.00 66.50 238 TYR A C 1
ATOM 1913 O O . TYR A 1 238 ? 8.063 -9.895 14.662 1.00 66.50 238 TYR A O 1
ATOM 1921 N N . ARG A 1 239 ? 9.464 -9.394 12.988 1.00 63.34 239 ARG A N 1
ATOM 1922 C CA . ARG A 1 239 ? 10.619 -9.138 13.895 1.00 63.34 239 ARG A CA 1
ATOM 1923 C C . ARG A 1 239 ? 10.685 -7.748 14.518 1.00 63.34 239 ARG A C 1
ATOM 1925 O O . ARG A 1 239 ? 11.523 -7.546 15.388 1.00 63.34 239 ARG A O 1
ATOM 1932 N N . ASP A 1 240 ? 9.905 -6.771 14.063 1.00 59.88 240 ASP A N 1
ATOM 1933 C CA . ASP A 1 240 ? 10.056 -5.382 14.536 1.00 59.88 240 ASP A CA 1
ATOM 1934 C C . ASP A 1 240 ? 8.816 -4.892 15.283 1.00 59.88 240 ASP A C 1
ATOM 1936 O O . ASP A 1 240 ? 8.252 -3.841 14.983 1.00 59.88 240 ASP A O 1
ATOM 1940 N N . LEU A 1 241 ? 8.386 -5.673 16.278 1.00 57.44 241 LEU A N 1
ATOM 1941 C CA . LEU A 1 241 ? 7.322 -5.276 17.194 1.00 57.44 241 LEU A CA 1
ATOM 1942 C C . LEU A 1 241 ? 7.861 -4.259 18.207 1.00 57.44 241 LEU A C 1
ATOM 1944 O O . LEU A 1 241 ? 8.231 -4.608 19.326 1.00 57.44 241 LEU A O 1
ATOM 1948 N N . LYS A 1 242 ? 7.928 -2.983 17.810 1.00 53.81 242 LYS A N 1
ATOM 1949 C CA . LYS A 1 242 ? 8.361 -1.892 18.695 1.00 53.81 242 LYS A CA 1
ATOM 1950 C C . LYS A 1 242 ? 7.199 -0.991 19.138 1.00 53.81 242 LYS A C 1
ATOM 1952 O O . LYS A 1 242 ? 6.393 -0.576 18.306 1.00 53.81 242 LYS A O 1
ATOM 1957 N N . PRO A 1 243 ? 7.165 -0.548 20.414 1.00 42.41 243 PRO A N 1
ATOM 1958 C CA . PRO A 1 243 ? 6.161 0.390 20.936 1.00 42.41 243 PRO A CA 1
ATOM 1959 C C . PRO A 1 243 ? 6.214 1.816 20.364 1.00 42.41 243 PRO A C 1
ATOM 1961 O O . PRO A 1 243 ? 5.534 2.692 20.883 1.00 42.41 243 PRO A O 1
ATOM 1964 N N . VAL A 1 244 ? 7.048 2.106 19.362 1.00 37.72 244 VAL A N 1
ATOM 1965 C CA . VAL A 1 244 ? 7.212 3.450 18.767 1.00 37.72 244 VAL A CA 1
ATOM 1966 C C . VAL A 1 244 ? 6.521 3.592 17.406 1.00 37.72 244 VAL A C 1
ATOM 1968 O O . VAL A 1 244 ? 6.267 4.713 16.982 1.00 37.72 244 VAL A O 1
ATOM 1971 N N . SER A 1 245 ? 6.110 2.489 16.772 1.00 36.09 245 SER A N 1
ATOM 1972 C CA . SER A 1 245 ? 5.541 2.438 15.412 1.00 36.09 245 SER A CA 1
ATOM 1973 C C . SER A 1 245 ? 4.082 1.962 15.383 1.00 36.09 245 SER A C 1
ATOM 1975 O O . SER A 1 245 ? 3.691 1.136 14.564 1.00 36.09 245 SER A O 1
ATOM 1977 N N . TRP A 1 246 ? 3.264 2.429 16.319 1.00 39.06 246 TRP A N 1
ATOM 1978 C CA . TRP A 1 246 ? 1.896 1.960 16.504 1.00 39.06 246 TRP A CA 1
ATOM 1979 C C . TRP A 1 246 ? 0.946 2.995 15.877 1.00 39.06 246 TRP A C 1
ATOM 1981 O O . TRP A 1 246 ? 0.760 4.088 16.379 1.00 39.06 246 TRP A O 1
ATOM 1991 N N . ASN A 1 247 ? 0.340 2.699 14.737 1.00 34.50 247 ASN A N 1
ATOM 1992 C CA . ASN A 1 247 ? -0.892 3.362 14.299 1.00 34.50 247 ASN A CA 1
ATOM 1993 C C . ASN A 1 247 ? -2.041 2.422 14.697 1.00 34.50 247 ASN A C 1
ATOM 1995 O O . ASN A 1 247 ? -1.856 1.206 14.615 1.00 34.50 247 ASN A O 1
ATOM 1999 N N . VAL A 1 248 ? -3.192 2.913 15.187 1.00 32.25 248 VAL A N 1
ATOM 2000 C CA . VAL A 1 248 ? -4.343 2.017 15.444 1.00 32.25 248 VAL A CA 1
ATOM 2001 C C . VAL A 1 248 ? -4.990 1.694 14.106 1.00 32.25 248 VAL A C 1
ATOM 2003 O O . VAL A 1 248 ? -5.925 2.361 13.683 1.00 32.25 248 VAL A O 1
ATOM 2006 N N . ASN A 1 249 ? -4.391 0.731 13.428 1.00 34.06 249 ASN A N 1
ATOM 2007 C CA . ASN A 1 249 ? -4.909 -0.233 12.461 1.00 34.06 249 ASN A CA 1
ATOM 2008 C C . ASN A 1 249 ? -3.636 -0.757 11.802 1.00 34.06 249 ASN A C 1
ATOM 2010 O O . ASN A 1 249 ? -3.169 -0.264 10.784 1.00 34.06 249 ASN A O 1
ATOM 2014 N N . LEU A 1 250 ? -2.985 -1.617 12.577 1.00 35.50 250 LEU A N 1
ATOM 2015 C CA . LEU A 1 250 ? -1.771 -2.363 12.300 1.00 35.50 250 LEU A CA 1
ATOM 2016 C C . LEU A 1 250 ? -0.826 -1.849 11.204 1.00 35.50 250 LEU A C 1
ATOM 2018 O O . LEU A 1 250 ? -0.984 -2.113 10.015 1.00 35.50 250 LEU A O 1
ATOM 2022 N N . HIS A 1 251 ? 0.278 -1.270 11.671 1.00 45.44 251 HIS A N 1
ATOM 2023 C CA . HIS A 1 251 ? 1.515 -1.081 10.912 1.00 45.44 251 HIS A CA 1
ATOM 2024 C C . HIS A 1 251 ? 2.292 -2.400 10.758 1.00 45.44 251 HIS A C 1
ATOM 2026 O O . HIS A 1 251 ? 3.475 -2.505 11.100 1.00 45.44 251 HIS A O 1
ATOM 2032 N N . LEU A 1 252 ? 1.627 -3.443 10.269 1.00 38.78 252 LEU A N 1
ATOM 2033 C CA . LEU A 1 252 ? 2.371 -4.554 9.703 1.00 38.78 252 LEU A CA 1
ATOM 2034 C C . LEU A 1 252 ? 2.896 -4.106 8.349 1.00 38.78 252 LEU A C 1
ATOM 2036 O O . LEU A 1 252 ? 2.139 -3.621 7.522 1.00 38.78 252 LEU A O 1
ATOM 2040 N N . MET A 1 253 ? 4.187 -4.355 8.144 1.00 42.31 253 MET A N 1
ATOM 2041 C CA . MET A 1 253 ? 4.888 -4.248 6.864 1.00 42.31 253 MET A CA 1
ATOM 2042 C C . MET A 1 253 ? 5.488 -2.871 6.548 1.00 42.31 253 MET A C 1
ATOM 2044 O O . MET A 1 253 ? 5.185 -2.239 5.554 1.00 42.31 253 MET A O 1
ATOM 2048 N N . GLN A 1 254 ? 6.484 -2.460 7.334 1.00 32.56 254 GLN A N 1
ATOM 2049 C CA . GLN A 1 254 ? 7.688 -1.869 6.721 1.00 32.56 254 GLN A CA 1
ATOM 2050 C C . GLN A 1 254 ? 8.895 -2.820 6.757 1.00 32.56 254 GLN A C 1
ATOM 2052 O O . GLN A 1 254 ? 9.949 -2.488 6.230 1.00 32.56 254 GLN A O 1
ATOM 2057 N N . LYS A 1 255 ? 8.776 -4.004 7.385 1.00 33.03 255 LYS A N 1
ATOM 2058 C CA . LYS A 1 255 ? 9.934 -4.876 7.666 1.00 33.03 255 LYS A CA 1
ATOM 2059 C C . LYS A 1 255 ? 9.718 -6.391 7.587 1.00 33.03 255 LYS A C 1
ATOM 2061 O O . LYS A 1 255 ? 10.705 -7.115 7.709 1.00 33.03 255 LYS A O 1
ATOM 2066 N N . CYS A 1 256 ? 8.506 -6.904 7.356 1.00 30.66 256 CYS A N 1
ATOM 2067 C CA . CYS A 1 256 ? 8.307 -8.365 7.273 1.00 30.66 256 CYS A CA 1
ATOM 2068 C C . CYS A 1 256 ? 8.912 -8.973 5.996 1.00 30.66 256 CYS A C 1
ATOM 2070 O O . CYS A 1 256 ? 9.215 -10.157 5.966 1.00 30.66 256 CYS A O 1
ATOM 2072 N N . ALA A 1 257 ? 9.175 -8.147 4.982 1.00 28.89 257 ALA A N 1
ATOM 2073 C CA . ALA A 1 257 ? 9.830 -8.544 3.741 1.00 28.89 257 ALA A CA 1
ATOM 2074 C C . ALA A 1 257 ? 11.300 -8.978 3.902 1.00 28.89 257 ALA A C 1
ATOM 2076 O O . ALA A 1 257 ? 11.816 -9.725 3.078 1.00 28.89 257 ALA A O 1
ATOM 2077 N N . LYS A 1 258 ? 11.999 -8.551 4.964 1.00 31.47 258 LYS A N 1
ATOM 2078 C CA . LYS A 1 258 ? 13.426 -8.881 5.169 1.00 31.47 258 LYS A CA 1
ATOM 2079 C C . LYS A 1 258 ? 13.656 -10.252 5.824 1.00 31.47 258 LYS A C 1
ATOM 2081 O O . LYS A 1 258 ? 14.701 -10.448 6.446 1.00 31.47 258 LYS A O 1
ATOM 2086 N N . LEU A 1 259 ? 12.661 -11.143 5.815 1.00 35.69 259 LEU A N 1
ATOM 2087 C CA . LEU A 1 259 ? 12.478 -12.007 6.977 1.00 35.69 259 LEU A CA 1
ATOM 2088 C C . LEU A 1 259 ? 12.049 -13.449 6.783 1.00 35.69 259 LEU A C 1
ATOM 2090 O O . LEU A 1 259 ? 12.521 -14.312 7.516 1.00 35.69 259 LEU A O 1
ATOM 2094 N N . SER A 1 260 ? 11.205 -13.732 5.806 1.00 28.52 260 SER A N 1
ATOM 2095 C CA . SER A 1 260 ? 10.911 -15.115 5.427 1.00 28.52 260 SER A CA 1
ATOM 2096 C C . SER A 1 260 ? 12.010 -15.709 4.540 1.00 28.52 260 SER A C 1
ATOM 2098 O O . SER A 1 260 ? 11.788 -16.712 3.875 1.00 28.52 260 SER A O 1
ATOM 2100 N N . LEU A 1 261 ? 13.174 -15.057 4.466 1.00 34.28 261 LEU A N 1
ATOM 2101 C CA . LEU A 1 261 ? 14.214 -15.353 3.496 1.00 34.28 261 LEU A CA 1
ATOM 2102 C C . LEU A 1 261 ? 15.562 -15.422 4.194 1.00 34.28 261 LEU A C 1
ATOM 2104 O O . LEU A 1 261 ? 15.832 -14.577 5.059 1.00 34.28 261 LEU A O 1
ATOM 2108 N N . PRO A 1 262 ? 16.395 -16.414 3.837 1.00 26.17 262 PRO A N 1
ATOM 2109 C CA . PRO A 1 262 ? 17.710 -16.575 4.425 1.00 26.17 262 PRO A CA 1
ATOM 2110 C C . PRO A 1 262 ? 18.483 -15.264 4.292 1.00 26.17 262 PRO A C 1
ATOM 2112 O O . PRO A 1 262 ? 18.576 -14.669 3.219 1.00 26.17 262 PRO A O 1
ATOM 2115 N N . VAL A 1 263 ? 18.994 -14.784 5.425 1.00 31.12 263 VAL A N 1
ATOM 2116 C CA . VAL A 1 263 ? 19.804 -13.570 5.497 1.00 31.12 263 VAL A CA 1
ATOM 2117 C C . VAL A 1 263 ? 21.153 -13.881 4.850 1.00 31.12 263 VAL A C 1
ATOM 2119 O O . VAL A 1 263 ? 22.079 -14.310 5.532 1.00 31.12 263 VAL A O 1
ATOM 2122 N N . SER A 1 264 ? 21.283 -13.673 3.539 1.00 30.59 264 SER A N 1
ATOM 2123 C CA . SER A 1 264 ? 22.601 -13.541 2.923 1.00 30.59 264 SER A CA 1
ATOM 2124 C C . SER A 1 264 ? 23.099 -12.115 3.171 1.00 30.59 2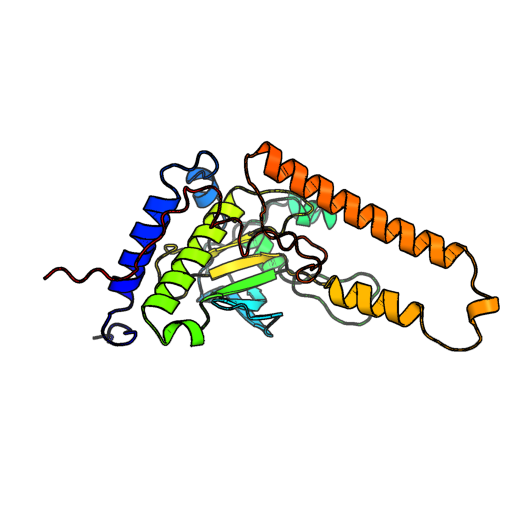64 SER A C 1
ATOM 2126 O O . SER A 1 264 ? 22.457 -11.123 2.815 1.00 30.59 264 SER A O 1
ATOM 2128 N N . ARG A 1 265 ? 24.240 -11.997 3.856 1.00 31.83 265 ARG A N 1
ATOM 2129 C CA . ARG A 1 265 ? 25.019 -10.756 3.907 1.00 31.83 265 ARG A CA 1
ATOM 2130 C C . ARG A 1 265 ? 25.435 -10.424 2.472 1.00 31.83 265 ARG A C 1
ATOM 2132 O O . ARG A 1 265 ? 26.265 -11.135 1.923 1.00 31.83 265 ARG A O 1
ATOM 2139 N N . ASN A 1 266 ? 24.884 -9.368 1.878 1.00 33.44 266 ASN A N 1
ATOM 2140 C CA . ASN A 1 266 ? 25.333 -8.905 0.566 1.00 33.44 266 ASN A CA 1
ATOM 2141 C C . ASN A 1 266 ? 26.272 -7.707 0.728 1.00 33.44 266 ASN A C 1
ATOM 2143 O O . ASN A 1 266 ? 25.868 -6.639 1.186 1.00 33.44 266 ASN A O 1
ATOM 2147 N N . HIS A 1 267 ? 27.526 -7.916 0.327 1.00 34.19 267 HIS A N 1
ATOM 2148 C CA . HIS A 1 267 ? 28.324 -6.894 -0.338 1.00 34.19 267 HIS A CA 1
ATOM 2149 C C . HIS A 1 267 ? 27.588 -6.512 -1.626 1.00 34.19 267 HIS A C 1
ATOM 2151 O O . HIS A 1 267 ? 27.270 -7.382 -2.435 1.00 34.19 267 HIS A O 1
ATOM 2157 N N . TYR A 1 268 ? 27.238 -5.234 -1.770 1.00 39.09 268 TYR A N 1
ATOM 2158 C CA . TYR A 1 268 ? 26.342 -4.766 -2.834 1.00 39.09 268 TYR A CA 1
ATOM 2159 C C . TYR A 1 268 ? 27.050 -4.402 -4.142 1.00 39.09 268 TYR A C 1
ATOM 2161 O O . TYR A 1 268 ? 26.378 -4.234 -5.149 1.00 39.09 268 TYR A O 1
ATOM 2169 N N . PHE A 1 269 ? 28.379 -4.366 -4.162 1.00 34.56 269 PHE A N 1
ATOM 2170 C CA . PHE A 1 269 ? 29.171 -4.206 -5.376 1.00 34.56 269 PHE A CA 1
ATOM 2171 C C . PHE A 1 269 ? 30.419 -5.076 -5.240 1.00 34.56 269 PHE A C 1
ATOM 2173 O O . PHE A 1 269 ? 31.304 -4.781 -4.443 1.00 34.56 269 PHE A O 1
ATOM 2180 N N . SER A 1 270 ? 30.460 -6.188 -5.972 1.00 32.34 270 SER A N 1
ATOM 2181 C CA . SER A 1 270 ? 31.730 -6.772 -6.391 1.00 32.34 270 SER A CA 1
ATOM 2182 C C . SER A 1 270 ? 31.904 -6.337 -7.830 1.00 32.34 270 SER A C 1
ATOM 2184 O O . SER A 1 270 ? 31.189 -6.821 -8.707 1.00 32.34 270 SER A O 1
ATOM 2186 N N . GLU A 1 271 ? 32.841 -5.423 -8.054 1.00 38.00 271 GLU A N 1
ATOM 2187 C CA . GLU A 1 271 ? 33.458 -5.245 -9.360 1.00 38.00 271 GLU A CA 1
ATOM 2188 C C . GLU A 1 271 ? 33.926 -6.614 -9.848 1.00 38.00 271 GLU A C 1
ATOM 2190 O O . GLU A 1 271 ? 34.662 -7.303 -9.136 1.00 38.00 271 GLU A O 1
ATOM 2195 N N . LYS A 1 272 ? 33.469 -7.016 -11.033 1.00 34.03 272 LYS A N 1
ATOM 2196 C CA . LYS A 1 272 ? 34.238 -7.864 -11.941 1.00 34.03 272 LYS A CA 1
ATOM 2197 C C . LYS A 1 272 ? 33.912 -7.459 -13.376 1.00 34.03 272 LYS A C 1
ATOM 2199 O O . LYS A 1 272 ? 32.852 -7.820 -13.876 1.00 34.03 272 LYS A O 1
ATOM 2204 N N . ASN A 1 273 ? 34.895 -6.740 -13.922 1.00 34.78 273 ASN A N 1
ATOM 2205 C CA . ASN A 1 273 ? 35.313 -6.530 -15.312 1.00 34.78 273 ASN A CA 1
ATOM 2206 C C . ASN A 1 273 ? 34.278 -6.044 -16.324 1.00 34.78 273 ASN A C 1
ATOM 2208 O O . ASN A 1 273 ? 33.463 -6.867 -16.789 1.00 34.78 273 ASN A O 1
#

Foldseek 3Di:
DDPFDDAPPDGLLVLLVVLVVVLCQLPV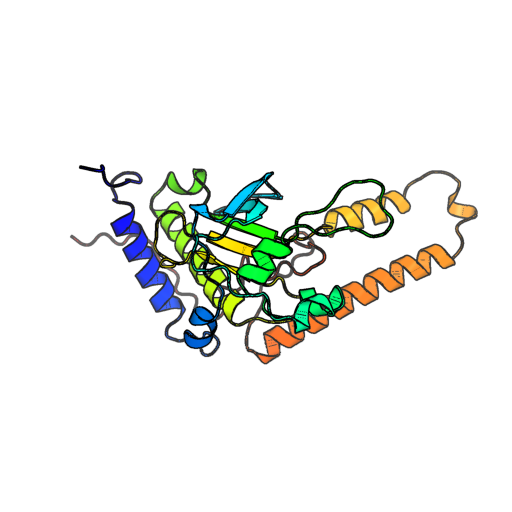PAPQFDVVLLVPFEAAAPVQWDWDAFPDDDLWKTKTFTPAGHDDPPQPDPAPPVVVPDDPLVVLQDQGYSNRCRVPQWADDPPDPDDIDGFKMKMDTDPVQSNHSVSVSVSLNQQLLLSRNLSRDGDQLAKHFRHWHPDDSSDPTTMTMITDFDFAVVVVVVVVVVVVDDPDCVVVDDCVVVVVVVVVVVVQVVSVVVRCVSCVVSVQDDPPPDPPRGGRRDPDGPPSSCDVGPDDDDPPDDDDD

InterPro domains:
  IPR000719 Protein kinase domain [PF00069] (110-243)
  IPR000719 Protein kinase domain [PS50011] (49-273)
  IPR011009 Protein kinase-like domain superfamily [SSF56112] (41-243)

pLDDT: mean 73.19, std 19.54, range [26.17, 96.0]